Protein AF-A0A954S1H5-F1 (afdb_monomer_lite)

Secondary structure (DSSP, 8-state):
---------------------------PPPP---HHHHHHHHHH---HHHHHHHHHHHHHSHHHHHHHHHTTTT------GGG-SSPP-S---HHHHHHHHHHHHHH--SSHHHHTT-S--HHHHHHHHHTTTTS-HHHHHHHHHHHHHHHHHHHHHH-TT---HHHHHHHHHHHHHHHHHHHHTT--S------

Sequence (195 aa):
MYYLVLIVFSVLLAGCNEPDAASSPGALPAAPQDFAAAIETIATSTDTESVQVAARLLREGGLPALATLAAHLDDKRLPPTDCLTRAVDGTSDLGDHCFWLIQDMLESHQTLQESSFSGLSRDNTAEWLAQRKELRLVELQRDACRAAIETLERYIEAHPTFDGAREMTAFKQRLAALDASVQGEQEPGKENFRN

pLDDT: mean 80.77, std 20.2, range [32.91, 97.12]

Radius of gyration: 26.78 Å; chains: 1; bounding box: 59×89×72 Å

Structure (mmCIF, N/CA/C/O backbone):
data_AF-A0A954S1H5-F1
#
_entry.id   AF-A0A954S1H5-F1
#
loop_
_atom_site.group_PDB
_atom_site.id
_atom_site.type_symbol
_atom_site.label_atom_id
_atom_site.label_alt_id
_atom_site.label_comp_id
_atom_site.label_asym_id
_atom_site.label_entity_id
_atom_site.label_seq_id
_atom_site.pdbx_PDB_ins_code
_atom_site.Cartn_x
_atom_site.Cartn_y
_atom_site.Cartn_z
_atom_site.occupancy
_atom_site.B_iso_or_equiv
_atom_site.auth_seq_id
_atom_site.auth_comp_id
_atom_site.auth_asym_id
_atom_site.auth_atom_id
_atom_site.pdbx_PDB_model_num
ATOM 1 N N . MET A 1 1 ? -8.313 74.711 24.548 1.00 44.31 1 MET A N 1
ATOM 2 C CA . MET A 1 1 ? -8.183 74.724 26.020 1.00 44.31 1 MET A CA 1
ATOM 3 C C . MET A 1 1 ? -9.059 73.620 26.582 1.00 44.31 1 MET A C 1
ATOM 5 O O . MET A 1 1 ? -10.260 73.756 26.453 1.00 44.31 1 MET A O 1
ATOM 9 N N . TYR A 1 2 ? -8.469 72.548 27.116 1.00 39.09 2 TYR A N 1
ATOM 10 C CA . TYR A 1 2 ? -8.893 71.808 28.316 1.00 39.09 2 TYR A CA 1
ATOM 11 C C . TYR A 1 2 ? -7.724 70.890 28.713 1.00 39.09 2 TYR A C 1
ATOM 13 O O . TYR A 1 2 ? -7.127 70.231 27.866 1.00 39.09 2 TYR A O 1
ATOM 21 N N . TYR A 1 3 ? -7.350 70.971 29.988 1.00 42.97 3 TYR A N 1
ATOM 22 C CA . TYR A 1 3 ? -6.282 70.242 30.672 1.00 42.97 3 TYR A CA 1
ATOM 23 C C . TYR A 1 3 ? -6.687 68.786 30.953 1.00 42.97 3 TYR A C 1
ATOM 25 O O . TYR A 1 3 ? -7.849 68.552 31.272 1.00 42.97 3 TYR A O 1
ATOM 33 N N . LEU A 1 4 ? -5.728 67.852 30.981 1.00 42.19 4 LEU A N 1
ATOM 34 C CA . LEU A 1 4 ? -5.772 66.672 31.865 1.00 42.19 4 LEU A CA 1
ATOM 35 C C . L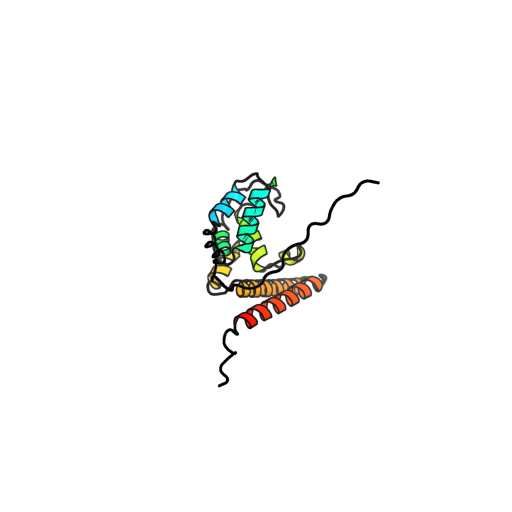EU A 1 4 ? -4.334 66.142 32.073 1.00 42.19 4 LEU A C 1
ATOM 37 O O . LEU A 1 4 ? -3.729 65.610 31.151 1.00 42.19 4 LEU A O 1
ATOM 41 N N . VAL A 1 5 ? -3.635 66.628 33.102 1.00 48.88 5 VAL A N 1
ATOM 42 C CA . VAL A 1 5 ? -3.361 65.957 34.396 1.00 48.88 5 VAL A CA 1
ATOM 43 C C . VAL A 1 5 ? -2.463 64.715 34.273 1.00 48.88 5 VAL A C 1
ATOM 45 O O . VAL A 1 5 ? -2.904 63.616 33.960 1.00 48.88 5 VAL A O 1
ATOM 48 N N . LEU A 1 6 ? -1.187 64.946 34.600 1.00 47.31 6 LEU A N 1
ATOM 49 C CA . LEU A 1 6 ? -0.189 63.978 35.057 1.00 47.31 6 LEU A CA 1
ATOM 50 C C . LEU A 1 6 ? -0.589 63.394 36.420 1.00 47.31 6 LEU A C 1
ATOM 52 O O . LEU A 1 6 ? -0.872 64.168 37.333 1.00 47.31 6 LEU A O 1
ATOM 56 N N . ILE A 1 7 ? -0.457 62.076 36.599 1.00 53.16 7 ILE A N 1
ATOM 57 C CA . ILE A 1 7 ? -0.072 61.490 37.892 1.00 53.16 7 ILE A CA 1
ATOM 58 C C . ILE A 1 7 ? 1.066 60.489 37.656 1.00 53.16 7 ILE A C 1
ATOM 60 O O . ILE A 1 7 ? 0.960 59.546 36.878 1.00 53.16 7 ILE A O 1
ATOM 64 N N . VAL A 1 8 ? 2.170 60.797 38.330 1.00 48.56 8 VAL A N 1
ATOM 65 C CA . VAL A 1 8 ? 3.426 60.057 38.509 1.00 48.56 8 VAL A CA 1
ATOM 66 C C . VAL A 1 8 ? 3.287 59.142 39.741 1.00 48.56 8 VAL A C 1
ATOM 68 O O . VAL A 1 8 ? 2.400 59.394 40.549 1.00 48.56 8 VAL A O 1
ATOM 71 N N . PHE A 1 9 ? 4.234 58.202 39.911 1.00 39.94 9 PHE A N 1
ATOM 72 C CA . PHE A 1 9 ? 4.549 57.325 41.069 1.00 39.94 9 PHE A CA 1
ATOM 73 C C . PHE A 1 9 ? 4.096 55.862 40.876 1.00 39.94 9 PHE A C 1
ATOM 75 O O . PHE A 1 9 ? 2.936 55.616 40.590 1.00 39.94 9 PHE A O 1
ATOM 82 N N . SER A 1 10 ? 4.929 54.819 40.982 1.00 43.03 10 SER A N 1
ATOM 83 C CA . SER A 1 10 ? 6.246 54.663 41.618 1.00 43.03 10 SER A CA 1
ATOM 84 C C . SER A 1 10 ? 7.020 53.498 40.994 1.00 43.03 10 SER A C 1
ATOM 86 O O . SER A 1 10 ? 6.456 52.437 40.744 1.00 43.03 10 SER A O 1
ATOM 88 N N . VAL A 1 11 ? 8.335 53.665 40.859 1.00 48.88 11 VAL A N 1
ATOM 89 C CA . VAL A 1 11 ? 9.306 52.563 40.857 1.00 48.88 11 VAL A CA 1
ATOM 90 C C . VAL A 1 11 ? 9.604 52.218 42.314 1.00 48.88 11 VAL A C 1
ATOM 92 O O . VAL A 1 11 ? 9.923 53.126 43.075 1.00 48.88 11 VAL A O 1
ATOM 95 N N . LEU A 1 12 ? 9.555 50.937 42.689 1.00 48.19 12 LEU A N 1
ATOM 96 C CA . LEU A 1 12 ? 10.384 50.371 43.757 1.00 48.19 12 LEU A CA 1
ATOM 97 C C . LEU A 1 12 ? 10.555 48.860 43.547 1.00 48.19 12 LEU A C 1
ATOM 99 O O . LEU A 1 12 ? 9.656 48.157 43.098 1.00 48.19 12 LEU A O 1
ATOM 103 N N . LEU A 1 13 ? 11.785 48.439 43.806 1.00 48.59 13 LEU A N 1
ATOM 104 C CA . LEU A 1 13 ? 12.447 47.206 43.411 1.00 48.59 13 LEU A CA 1
ATOM 105 C C . LEU A 1 13 ? 12.207 46.034 44.375 1.00 48.59 13 LEU A C 1
ATOM 107 O O . LEU A 1 13 ? 12.032 46.234 45.570 1.00 48.59 13 LEU A O 1
ATOM 111 N N . ALA A 1 14 ? 12.423 44.843 43.807 1.00 47.75 14 ALA A N 1
ATOM 112 C CA . ALA A 1 14 ? 13.043 43.653 44.396 1.00 47.75 14 ALA A CA 1
ATOM 113 C C . ALA A 1 14 ? 12.302 42.883 45.506 1.00 47.75 14 ALA A C 1
ATOM 115 O O . ALA A 1 14 ? 12.200 43.300 46.654 1.00 47.75 14 ALA A O 1
ATOM 116 N N . GLY A 1 15 ? 11.957 41.643 45.158 1.00 36.75 15 GLY A N 1
ATOM 117 C CA . GLY A 1 15 ? 11.711 40.547 46.085 1.00 36.75 15 GLY A CA 1
ATOM 118 C C . GLY A 1 15 ? 11.594 39.245 45.301 1.00 36.75 15 GLY A C 1
ATOM 119 O O . GLY A 1 15 ? 10.551 38.975 44.716 1.00 36.75 15 GLY A O 1
ATOM 120 N N . CYS A 1 16 ? 12.688 38.485 45.235 1.00 49.81 16 CYS A N 1
ATOM 121 C CA . CYS A 1 16 ? 12.731 37.139 44.677 1.00 49.81 16 CYS A CA 1
ATOM 122 C C . CYS A 1 16 ? 11.724 36.227 45.389 1.00 49.81 16 CYS A C 1
ATOM 124 O O . CYS A 1 16 ? 11.688 36.202 46.616 1.00 49.81 16 CYS A O 1
ATOM 126 N N . ASN A 1 17 ? 10.969 35.454 44.616 1.00 43.59 17 ASN A N 1
ATOM 127 C CA . ASN A 1 17 ? 10.622 34.075 44.943 1.00 43.59 17 ASN A CA 1
ATOM 128 C C . ASN A 1 17 ? 10.166 33.398 43.650 1.00 43.59 17 ASN A C 1
ATOM 130 O O . ASN A 1 17 ? 9.083 33.678 43.138 1.00 43.59 17 ASN A O 1
ATOM 134 N N . GLU A 1 18 ? 11.022 32.528 43.121 1.00 50.19 18 GLU A N 1
ATOM 135 C CA . GLU A 1 18 ? 10.584 31.420 42.279 1.00 50.19 18 GLU A CA 1
ATOM 136 C C . GLU A 1 18 ? 9.655 30.525 43.107 1.00 50.19 18 GLU A C 1
ATOM 138 O O . GLU A 1 18 ? 9.939 30.234 44.273 1.00 50.19 18 GLU A O 1
ATOM 143 N N . PRO A 1 19 ? 8.559 30.061 42.504 1.00 44.66 19 PRO A N 1
ATOM 144 C CA . PRO A 1 19 ? 8.151 28.694 42.733 1.00 44.66 19 PRO A CA 1
ATOM 145 C C . PRO A 1 19 ? 8.236 27.904 41.429 1.00 44.66 19 PRO A C 1
ATOM 147 O O . PRO A 1 19 ? 7.576 28.204 40.433 1.00 44.66 19 PRO A O 1
ATOM 150 N N . ASP A 1 20 ? 9.093 26.894 41.513 1.00 37.50 20 ASP A N 1
ATOM 151 C CA . ASP A 1 20 ? 9.149 25.662 40.743 1.00 37.50 20 ASP A CA 1
ATOM 152 C C . ASP A 1 20 ? 7.857 25.248 40.018 1.00 37.50 20 ASP A C 1
ATOM 154 O O . ASP A 1 20 ? 6.757 25.227 40.571 1.00 37.50 20 ASP A O 1
ATOM 158 N N . ALA A 1 21 ? 8.077 24.753 38.799 1.00 46.28 21 ALA A N 1
ATOM 159 C CA . ALA A 1 21 ? 7.429 23.561 38.263 1.00 46.28 21 ALA A CA 1
ATOM 160 C C . ALA A 1 21 ? 5.889 23.516 38.302 1.00 46.28 21 ALA A C 1
ATOM 162 O O . ALA A 1 21 ? 5.279 22.592 38.844 1.00 46.28 21 ALA A O 1
ATOM 163 N N . ALA A 1 22 ? 5.236 24.421 37.574 1.00 38.97 22 ALA A N 1
ATOM 164 C CA . ALA A 1 22 ? 3.913 24.124 37.032 1.00 38.97 22 ALA A CA 1
ATOM 165 C C . ALA A 1 22 ? 4.074 23.228 35.793 1.00 38.97 22 ALA A C 1
ATOM 167 O O . ALA A 1 22 ? 4.170 23.704 34.666 1.00 38.97 22 ALA A O 1
ATOM 168 N N . SER A 1 23 ? 4.192 21.925 36.058 1.00 39.53 23 SER A N 1
ATOM 169 C CA . SER A 1 23 ? 3.745 20.803 35.227 1.00 39.53 23 SER A CA 1
ATOM 170 C C . SER A 1 23 ? 3.402 21.170 33.778 1.00 39.53 23 SER A C 1
ATOM 172 O O . SER A 1 23 ? 2.320 21.692 33.503 1.00 39.53 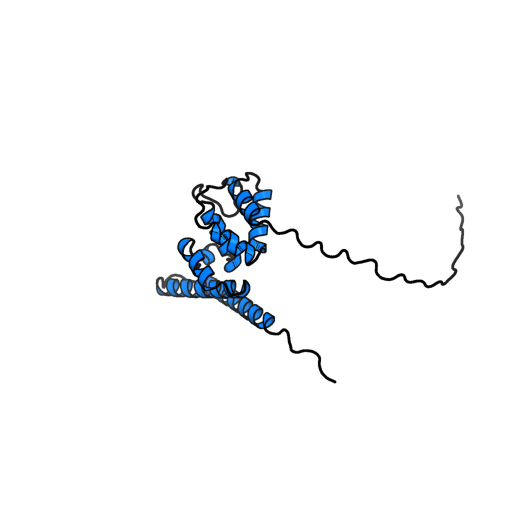23 SER A O 1
ATOM 174 N N . SER A 1 24 ? 4.279 20.807 32.834 1.00 35.28 24 SER A N 1
ATOM 175 C CA . SER A 1 24 ? 3.798 20.526 31.476 1.00 35.28 24 SER A CA 1
ATOM 176 C C . SER A 1 24 ? 2.601 19.585 31.613 1.00 35.28 24 SER A C 1
ATOM 178 O O . SER A 1 24 ? 2.713 18.617 32.374 1.00 35.28 24 SER A O 1
ATOM 180 N N . PRO A 1 25 ? 1.460 19.845 30.951 1.00 39.19 25 PRO A N 1
ATOM 181 C CA . PRO A 1 25 ? 0.400 18.861 30.906 1.00 39.19 25 PRO A CA 1
ATOM 182 C C . PRO A 1 25 ? 1.033 17.612 30.308 1.00 39.19 25 PRO A C 1
ATOM 184 O O . PRO A 1 25 ? 1.456 17.612 29.150 1.00 39.19 25 PRO A O 1
ATOM 187 N N . GLY A 1 26 ? 1.192 16.591 31.153 1.00 36.84 26 GLY A N 1
ATOM 188 C CA . GLY A 1 26 ? 1.592 15.273 30.714 1.00 36.84 26 GLY A CA 1
ATOM 189 C C . GLY A 1 26 ? 0.708 14.945 29.530 1.00 36.84 26 GLY A C 1
ATOM 190 O O . GLY A 1 26 ? -0.515 15.089 29.623 1.00 36.84 26 GLY A O 1
ATOM 191 N N . ALA A 1 27 ? 1.340 14.611 28.406 1.00 38.16 27 ALA A N 1
ATOM 192 C CA . ALA A 1 27 ? 0.640 14.045 27.277 1.00 38.16 27 ALA A CA 1
ATOM 193 C C . ALA A 1 27 ? -0.314 12.997 27.850 1.00 38.16 27 ALA A C 1
ATOM 195 O O . ALA A 1 27 ? 0.126 12.039 28.493 1.00 38.16 27 ALA A O 1
ATOM 196 N N . LEU A 1 28 ? -1.619 13.251 27.708 1.00 32.91 28 LEU A N 1
ATOM 197 C CA . LEU A 1 28 ? -2.624 12.234 27.962 1.00 32.91 28 LEU A CA 1
ATOM 198 C C . LEU A 1 28 ? -2.120 10.975 27.249 1.00 32.91 28 LEU A C 1
ATOM 200 O O . LEU A 1 28 ? -1.679 11.099 26.100 1.00 32.91 28 LEU A O 1
ATOM 204 N N . PRO A 1 29 ? -2.125 9.793 27.892 1.00 35.66 29 PRO A N 1
ATOM 205 C CA . PRO A 1 29 ? -1.903 8.570 27.140 1.00 35.66 29 PRO A CA 1
ATOM 206 C C . PRO A 1 29 ? -2.888 8.625 25.976 1.00 35.66 29 PRO A C 1
ATOM 208 O O . PRO A 1 29 ? -4.088 8.794 26.207 1.00 35.66 29 PRO A O 1
ATOM 211 N N . ALA A 1 30 ? -2.372 8.617 24.742 1.00 47.69 30 ALA A N 1
ATOM 212 C CA . ALA A 1 30 ? -3.217 8.585 23.560 1.00 47.69 30 ALA A CA 1
ATOM 213 C C . ALA A 1 30 ? -4.236 7.472 23.806 1.00 47.69 30 ALA A C 1
ATOM 215 O O . ALA A 1 30 ? -3.838 6.346 24.120 1.00 47.69 30 ALA A O 1
ATOM 216 N N . ALA A 1 31 ? -5.529 7.814 23.797 1.00 48.47 31 ALA A N 1
ATOM 217 C CA . ALA A 1 31 ? -6.573 6.817 23.978 1.00 48.47 31 ALA A CA 1
ATOM 218 C C . ALA A 1 31 ? -6.271 5.643 23.031 1.00 48.47 31 ALA A C 1
ATOM 220 O O . ALA A 1 31 ? -5.776 5.904 21.926 1.00 48.47 31 ALA A O 1
ATOM 221 N N . PRO A 1 32 ? -6.504 4.381 23.442 1.00 57.81 32 PRO A N 1
ATOM 222 C CA . PRO A 1 32 ? -6.291 3.242 22.560 1.00 57.81 32 PRO A CA 1
ATOM 223 C C . PRO A 1 32 ? -6.962 3.539 21.220 1.00 57.81 32 PRO A C 1
ATOM 225 O O . PRO A 1 32 ? -8.170 3.772 21.179 1.00 57.81 32 PRO A O 1
ATOM 228 N N . GLN A 1 33 ? -6.171 3.649 20.151 1.00 76.62 33 GLN A N 1
ATOM 229 C CA . GLN A 1 33 ? -6.718 3.930 18.831 1.00 76.62 33 GLN A CA 1
ATOM 230 C C . GLN A 1 33 ? -7.517 2.699 18.405 1.00 76.62 33 GLN A C 1
ATOM 232 O O . GLN A 1 33 ? -6.959 1.611 18.261 1.00 76.62 33 GLN A O 1
ATOM 237 N N . ASP A 1 34 ? -8.831 2.856 18.264 1.00 90.94 34 ASP A N 1
ATOM 238 C CA . ASP A 1 34 ? -9.722 1.762 17.890 1.00 90.94 34 ASP A CA 1
ATOM 239 C C . ASP A 1 34 ? -9.770 1.623 16.363 1.00 90.94 34 ASP A C 1
ATOM 241 O O . ASP A 1 34 ? -10.636 2.168 15.674 1.00 90.94 34 ASP A O 1
ATOM 245 N N . PHE A 1 35 ? -8.782 0.912 15.816 1.00 95.31 35 PHE A N 1
ATOM 246 C CA . PHE A 1 35 ? -8.702 0.643 14.379 1.00 95.31 35 PHE A CA 1
ATOM 247 C C . PHE A 1 35 ? -9.863 -0.223 13.877 1.00 95.31 35 PHE A C 1
ATOM 249 O O . PHE A 1 35 ? -10.261 -0.082 12.723 1.00 95.31 35 PHE A O 1
ATOM 256 N N . ALA A 1 36 ? -10.440 -1.078 14.727 1.00 94.12 36 ALA A N 1
ATOM 257 C CA . ALA A 1 36 ? -11.605 -1.873 14.355 1.00 94.12 36 ALA A CA 1
ATOM 258 C C . ALA A 1 36 ? -12.836 -0.970 14.179 1.00 94.12 36 ALA A C 1
ATOM 260 O O . ALA A 1 36 ? -13.524 -1.060 13.165 1.00 94.12 36 ALA A O 1
ATOM 261 N N . ALA A 1 37 ? -13.0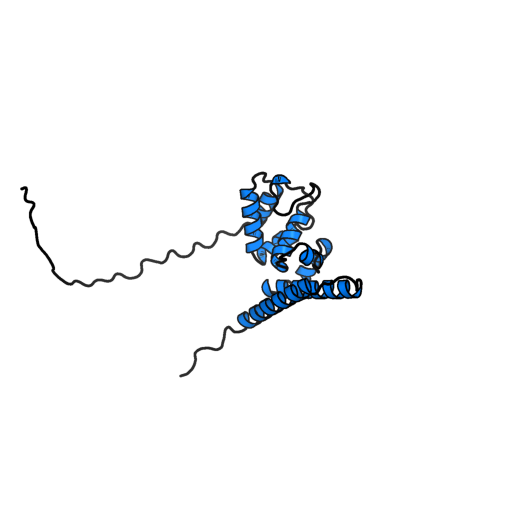57 -0.022 15.095 1.00 94.75 37 ALA A N 1
ATOM 262 C CA . ALA A 1 37 ? -14.105 0.987 14.942 1.00 94.75 37 ALA A CA 1
ATOM 263 C C . ALA A 1 37 ? -13.893 1.882 13.708 1.00 94.75 37 ALA A C 1
ATOM 265 O O . ALA A 1 37 ? -14.865 2.281 13.063 1.00 94.75 37 ALA A O 1
ATOM 266 N N . ALA A 1 38 ? -12.643 2.177 13.337 1.00 94.81 38 ALA A N 1
ATOM 267 C CA . ALA A 1 38 ? -12.347 2.903 12.102 1.00 94.81 38 ALA A CA 1
ATOM 268 C C . ALA A 1 38 ? -12.742 2.102 10.850 1.00 94.81 38 ALA A C 1
ATOM 270 O O . ALA A 1 38 ? -13.368 2.657 9.948 1.00 94.81 38 ALA A O 1
ATOM 271 N N . ILE A 1 39 ? -12.446 0.798 10.810 1.00 94.62 39 ILE A N 1
ATOM 272 C CA . ILE A 1 39 ? -12.890 -0.090 9.723 1.00 94.62 39 ILE A CA 1
ATOM 273 C C . ILE A 1 39 ? -14.422 -0.139 9.655 1.00 94.62 39 ILE A C 1
ATOM 275 O O . ILE A 1 39 ? -14.986 0.022 8.575 1.00 94.62 39 ILE A O 1
ATOM 279 N N . GLU A 1 40 ? -15.107 -0.262 10.793 1.00 95.06 40 GLU A N 1
ATOM 280 C CA . GLU A 1 40 ? -16.576 -0.233 10.834 1.00 95.06 40 GLU A CA 1
ATOM 281 C C . GLU A 1 40 ? -17.156 1.111 10.374 1.00 95.06 40 GLU A C 1
ATOM 283 O O . GLU A 1 40 ? -18.178 1.148 9.685 1.00 95.06 40 GLU A O 1
ATOM 288 N N . THR A 1 41 ? -16.486 2.221 10.694 1.00 94.12 41 THR A N 1
ATOM 289 C CA . THR A 1 41 ? -16.878 3.552 10.211 1.00 94.12 41 THR A CA 1
ATOM 290 C C . THR A 1 41 ? -16.794 3.619 8.690 1.00 94.12 41 THR A C 1
ATOM 292 O O . THR A 1 41 ? -17.739 4.079 8.057 1.00 94.12 41 THR A O 1
ATOM 295 N N . ILE A 1 42 ? -15.713 3.112 8.090 1.00 91.81 42 ILE A N 1
ATOM 296 C CA . ILE A 1 42 ? -15.585 3.024 6.627 1.00 91.81 42 ILE A CA 1
ATOM 297 C C . ILE A 1 42 ? -16.680 2.124 6.044 1.00 91.81 42 ILE A C 1
ATOM 299 O O . ILE A 1 42 ? -17.283 2.476 5.036 1.00 91.81 42 ILE A O 1
ATOM 303 N N . ALA A 1 43 ? -16.964 0.990 6.687 1.00 91.88 43 ALA A N 1
ATOM 304 C CA . ALA A 1 43 ? -17.929 0.007 6.207 1.00 91.88 43 ALA A CA 1
ATOM 305 C C . ALA A 1 43 ? -19.387 0.500 6.221 1.00 91.88 43 ALA A C 1
ATOM 307 O O . ALA A 1 43 ? -20.196 0.016 5.432 1.00 91.88 43 ALA A O 1
ATOM 308 N N . THR A 1 44 ? -19.744 1.414 7.131 1.00 92.25 44 THR A N 1
ATOM 309 C CA . THR A 1 44 ? -21.157 1.718 7.436 1.00 92.25 44 THR A CA 1
ATOM 310 C C . THR A 1 44 ? -21.538 3.192 7.359 1.00 92.25 44 THR A C 1
ATOM 312 O O . THR A 1 44 ? -22.719 3.496 7.179 1.00 92.25 44 THR A O 1
ATOM 315 N N . SER A 1 45 ? -20.586 4.116 7.498 1.00 90.56 45 SER A N 1
ATOM 316 C CA . SER A 1 45 ? -20.890 5.545 7.549 1.00 90.56 45 SER A CA 1
ATOM 317 C C . SER A 1 45 ? -21.183 6.115 6.164 1.00 90.56 45 SER A C 1
ATOM 319 O O . SER A 1 45 ? -20.452 5.884 5.205 1.00 90.56 45 SER A O 1
ATOM 321 N N . THR A 1 46 ? -22.230 6.934 6.083 1.00 90.00 46 THR A N 1
ATOM 322 C CA . THR A 1 46 ? -22.544 7.775 4.918 1.00 90.00 46 THR A CA 1
ATOM 323 C C . THR A 1 46 ? -22.053 9.215 5.092 1.00 90.00 46 THR A C 1
ATOM 325 O O . THR A 1 46 ? -22.403 10.081 4.295 1.00 90.00 46 THR A O 1
ATOM 328 N N . ASP A 1 47 ? -21.316 9.504 6.166 1.00 91.19 47 ASP A N 1
ATOM 329 C CA . ASP A 1 47 ? -20.693 10.804 6.392 1.00 91.19 47 ASP A CA 1
ATOM 330 C C . ASP A 1 47 ? -19.246 10.795 5.889 1.00 91.19 47 ASP A C 1
ATOM 332 O O . ASP A 1 47 ? -18.384 10.089 6.422 1.00 91.19 47 ASP A O 1
ATOM 336 N N . THR A 1 48 ? -18.981 11.607 4.865 1.00 90.06 48 THR A N 1
ATOM 337 C CA . THR A 1 48 ? -17.673 11.695 4.209 1.00 90.06 48 THR A CA 1
ATOM 338 C C . THR A 1 48 ? -16.570 12.124 5.173 1.00 90.06 48 THR A C 1
ATOM 340 O O . THR A 1 48 ? -15.461 11.598 5.090 1.00 90.06 48 THR A O 1
ATOM 343 N N . GLU A 1 49 ? -16.851 13.043 6.100 1.00 91.00 49 GLU A N 1
ATOM 344 C CA . GLU A 1 49 ? -15.848 13.511 7.061 1.00 91.00 49 GLU A CA 1
ATOM 345 C C . GLU A 1 49 ? -15.434 12.378 8.008 1.00 91.00 49 GLU A C 1
ATOM 347 O O . GLU A 1 49 ? -14.244 12.088 8.145 1.00 91.00 49 GLU A O 1
ATOM 352 N N . SER A 1 50 ? -16.405 11.657 8.573 1.00 91.56 50 SER A N 1
ATOM 353 C CA . SER A 1 50 ? -16.149 10.487 9.420 1.00 91.56 50 SER A CA 1
ATOM 354 C C . SER A 1 50 ? -15.336 9.405 8.701 1.00 91.56 50 SER A C 1
ATOM 356 O O . SER A 1 50 ? -14.384 8.869 9.273 1.00 91.56 50 SER A O 1
ATOM 358 N N . VAL A 1 51 ? -15.656 9.107 7.435 1.00 91.00 51 VAL A N 1
ATOM 359 C CA . VAL A 1 51 ? -14.903 8.127 6.630 1.00 91.00 51 VAL A CA 1
ATOM 360 C C . VAL A 1 51 ? -13.465 8.597 6.388 1.00 91.00 51 VAL A C 1
ATOM 362 O O . VAL A 1 51 ? -12.528 7.807 6.519 1.00 91.00 51 VAL A O 1
ATOM 365 N N . GLN A 1 52 ? -13.252 9.883 6.098 1.00 90.00 52 GLN A N 1
ATOM 366 C CA . GLN A 1 52 ? -11.909 10.443 5.916 1.00 90.00 52 GLN A CA 1
ATOM 367 C C . GLN A 1 52 ? -11.082 10.418 7.207 1.00 90.00 52 GLN A C 1
ATOM 369 O O . GLN A 1 52 ? -9.894 10.084 7.160 1.00 90.00 52 GLN A O 1
ATOM 374 N N . VAL A 1 53 ? -11.693 10.725 8.354 1.00 92.06 53 VAL A N 1
ATOM 375 C CA . VAL A 1 53 ? -11.044 10.643 9.672 1.00 92.06 53 VAL A CA 1
ATOM 376 C C . VAL A 1 53 ? -10.649 9.201 9.990 1.00 92.06 53 VAL A C 1
ATOM 378 O O . VAL A 1 53 ? -9.504 8.957 10.374 1.00 92.06 53 VAL A O 1
ATOM 381 N N . ALA A 1 54 ? -11.546 8.239 9.767 1.00 93.31 54 ALA A N 1
ATOM 382 C CA . ALA A 1 54 ? -11.267 6.820 9.964 1.00 93.31 54 ALA A CA 1
ATOM 383 C C . ALA A 1 54 ? -10.135 6.318 9.050 1.00 93.31 54 ALA A C 1
ATOM 385 O O . ALA A 1 54 ? -9.189 5.681 9.517 1.00 93.31 54 ALA A O 1
ATOM 386 N N . ALA A 1 55 ? -10.173 6.667 7.761 1.00 91.56 55 ALA A N 1
ATOM 387 C CA . ALA A 1 55 ? -9.122 6.315 6.809 1.00 91.56 55 ALA A CA 1
ATOM 388 C C . ALA A 1 55 ? -7.767 6.921 7.204 1.00 91.56 55 ALA A C 1
ATOM 390 O O . ALA A 1 55 ? -6.737 6.253 7.119 1.00 91.56 55 ALA A O 1
ATOM 391 N N . ARG A 1 56 ? -7.749 8.176 7.667 1.00 91.44 56 ARG A N 1
ATOM 392 C CA . ARG A 1 56 ? -6.531 8.829 8.156 1.00 91.44 56 ARG A CA 1
ATOM 393 C C . ARG A 1 56 ? -5.967 8.129 9.392 1.00 91.44 56 ARG A C 1
ATOM 395 O O . ARG A 1 56 ? -4.769 7.861 9.416 1.00 91.44 56 ARG A O 1
ATOM 402 N N . LEU A 1 57 ? -6.817 7.791 10.365 1.00 93.88 57 LEU A N 1
ATOM 403 C CA . LEU A 1 57 ? -6.411 7.051 11.563 1.00 93.88 57 LEU A CA 1
ATOM 404 C C . LEU A 1 57 ? -5.725 5.729 11.194 1.00 93.88 57 LEU A C 1
ATOM 406 O O . LEU A 1 57 ? -4.681 5.401 11.748 1.00 93.88 57 LEU A O 1
ATOM 410 N N . LEU A 1 58 ? -6.279 4.999 10.223 1.00 94.31 58 LEU A N 1
ATOM 411 C CA . LEU A 1 58 ? -5.704 3.742 9.746 1.00 94.31 58 LEU A CA 1
ATOM 412 C C . LEU A 1 58 ? -4.354 3.952 9.039 1.00 94.31 58 LEU A C 1
ATOM 414 O O . LEU A 1 58 ? -3.411 3.220 9.329 1.00 94.31 58 LEU A O 1
ATOM 418 N N . ARG A 1 59 ? -4.213 4.975 8.180 1.00 91.75 59 ARG A N 1
ATOM 419 C CA . ARG A 1 59 ? -2.932 5.275 7.503 1.00 91.75 59 ARG A CA 1
ATOM 420 C C . ARG A 1 59 ? -1.821 5.676 8.477 1.00 91.75 59 ARG A C 1
ATOM 422 O O . ARG A 1 59 ? -0.667 5.313 8.273 1.00 91.75 59 ARG A O 1
ATOM 429 N N . GLU A 1 60 ? -2.158 6.433 9.519 1.00 90.56 60 GLU A N 1
ATOM 430 C CA . GLU A 1 60 ? -1.194 6.951 10.502 1.00 90.56 60 GLU A CA 1
ATOM 431 C C . GLU A 1 60 ? -0.931 5.966 11.661 1.00 90.56 60 GLU A C 1
ATOM 433 O O . GLU A 1 60 ? 0.028 6.136 12.412 1.00 90.56 60 GLU A O 1
ATOM 438 N N . GLY A 1 61 ? -1.742 4.911 11.798 1.00 91.81 61 GLY A N 1
ATOM 439 C CA . GLY A 1 61 ? -1.722 3.988 12.938 1.00 91.81 61 GLY A CA 1
ATOM 440 C C . GLY A 1 61 ? -0.592 2.948 12.954 1.00 91.81 61 GLY A C 1
ATOM 441 O O . GLY A 1 61 ? -0.496 2.164 13.898 1.00 91.81 61 GLY A O 1
ATOM 442 N N . GLY A 1 62 ? 0.270 2.919 11.934 1.00 93.31 62 GLY A N 1
ATOM 443 C CA . GLY A 1 62 ? 1.470 2.077 11.884 1.00 93.31 62 GLY A CA 1
ATOM 444 C C . GLY A 1 62 ? 1.206 0.562 11.885 1.00 93.31 62 GLY A C 1
ATOM 445 O O . GLY A 1 62 ? 0.203 0.095 11.350 1.00 93.31 62 GLY A O 1
ATOM 446 N N . LEU A 1 63 ? 2.117 -0.231 12.469 1.00 94.25 63 LEU A N 1
ATOM 447 C CA . LEU A 1 63 ? 2.016 -1.704 12.475 1.00 94.25 63 LEU A CA 1
ATOM 448 C C . LEU A 1 63 ? 0.691 -2.245 13.064 1.00 94.25 63 LEU A C 1
ATOM 450 O O . LEU A 1 63 ? 0.136 -3.177 12.479 1.00 94.25 63 LEU A O 1
ATOM 454 N N . PRO A 1 64 ? 0.134 -1.691 14.162 1.00 93.94 64 PRO A N 1
ATOM 455 C CA . PRO A 1 64 ? -1.168 -2.127 14.675 1.00 93.94 64 PRO A CA 1
ATOM 456 C C . PRO A 1 64 ? -2.333 -1.922 13.693 1.00 93.94 64 PRO A C 1
ATOM 458 O O . PRO A 1 64 ? -3.166 -2.819 13.525 1.00 93.94 64 PRO A O 1
ATOM 461 N N . ALA A 1 65 ? -2.386 -0.773 13.010 1.00 95.25 65 ALA A N 1
ATOM 462 C CA . ALA A 1 65 ? -3.393 -0.527 11.980 1.00 95.25 65 ALA A CA 1
ATOM 463 C C . ALA A 1 65 ? -3.200 -1.464 10.783 1.00 95.25 65 ALA A C 1
ATOM 465 O O . ALA A 1 65 ? -4.168 -2.049 10.305 1.00 95.25 65 ALA A O 1
ATOM 466 N N . LEU A 1 66 ? -1.950 -1.689 10.366 1.00 95.25 66 LEU A N 1
ATOM 467 C CA . LEU A 1 66 ? -1.604 -2.609 9.283 1.00 95.25 66 LEU A CA 1
ATOM 468 C C . LEU A 1 66 ? -2.106 -4.036 9.559 1.00 95.25 66 LEU A C 1
ATOM 470 O O . LEU A 1 66 ? -2.720 -4.654 8.692 1.00 95.25 66 LEU A O 1
ATOM 474 N N . ALA A 1 67 ? -1.906 -4.539 10.781 1.00 94.19 67 ALA A N 1
ATOM 475 C CA . ALA A 1 67 ? -2.411 -5.847 11.196 1.00 94.19 67 ALA A CA 1
ATOM 476 C C . ALA A 1 67 ? -3.949 -5.906 11.191 1.00 94.19 67 ALA A C 1
ATOM 478 O O . ALA A 1 67 ? -4.534 -6.901 10.763 1.00 94.19 67 ALA A O 1
ATOM 479 N N . THR A 1 68 ? -4.603 -4.828 11.629 1.00 95.81 68 THR A N 1
ATOM 480 C CA . THR A 1 68 ? -6.071 -4.729 11.662 1.00 95.81 68 THR A CA 1
ATOM 481 C C . THR A 1 68 ? -6.663 -4.705 10.250 1.00 95.81 68 THR A C 1
ATOM 483 O O . THR A 1 68 ? -7.631 -5.414 9.979 1.00 95.81 68 THR A O 1
ATOM 486 N N . LEU A 1 69 ? -6.051 -3.956 9.328 1.00 96.50 69 LEU A N 1
ATOM 487 C CA . LEU A 1 69 ? -6.424 -3.924 7.911 1.00 96.50 69 LEU A CA 1
ATOM 488 C C . LEU A 1 69 ? -6.237 -5.295 7.249 1.00 96.50 69 LEU A C 1
ATOM 490 O O . LEU A 1 69 ? -7.126 -5.759 6.540 1.00 96.50 69 LEU A O 1
ATOM 494 N N . ALA A 1 70 ? -5.111 -5.967 7.515 1.00 96.31 70 ALA A N 1
ATOM 495 C CA . ALA A 1 70 ? -4.814 -7.282 6.950 1.00 96.31 70 ALA A CA 1
ATOM 496 C C . ALA A 1 70 ? -5.855 -8.342 7.352 1.00 96.31 70 ALA A C 1
ATOM 498 O O . ALA A 1 70 ? -6.210 -9.194 6.542 1.00 96.31 70 ALA A O 1
ATOM 499 N N . ALA A 1 71 ? -6.394 -8.257 8.573 1.00 95.88 71 ALA A N 1
ATOM 500 C CA . ALA A 1 71 ? -7.452 -9.149 9.049 1.00 95.88 71 ALA A CA 1
ATOM 501 C C . ALA A 1 71 ? -8.798 -8.973 8.315 1.00 95.88 71 ALA A C 1
ATOM 503 O O . ALA A 1 71 ? -9.646 -9.858 8.395 1.00 95.88 71 ALA A O 1
ATOM 504 N N . HIS A 1 72 ? -8.992 -7.859 7.600 1.00 96.44 72 HIS A N 1
ATOM 505 C CA . HIS A 1 72 ? -10.224 -7.535 6.874 1.00 96.44 72 HIS A CA 1
ATOM 506 C C . HIS A 1 72 ? -10.072 -7.629 5.349 1.00 96.44 72 HIS A C 1
ATOM 508 O O . HIS A 1 72 ? -10.982 -7.246 4.621 1.00 96.44 72 HIS A O 1
ATOM 514 N N . LEU A 1 73 ? -8.961 -8.177 4.838 1.00 96.44 73 LEU A N 1
ATOM 515 C CA . LEU A 1 73 ? -8.751 -8.340 3.393 1.00 96.44 73 LEU A CA 1
ATOM 516 C C . LEU A 1 73 ? -9.827 -9.200 2.719 1.00 96.44 73 LEU A C 1
ATOM 518 O O . LEU A 1 73 ? -10.113 -8.989 1.546 1.00 96.44 73 LEU A O 1
ATOM 522 N N . ASP A 1 74 ? -10.471 -10.117 3.438 1.00 96.25 74 ASP A N 1
ATOM 523 C CA . ASP A 1 74 ? -11.546 -10.963 2.903 1.00 96.25 74 ASP A CA 1
ATOM 524 C C . ASP A 1 74 ? -12.957 -10.395 3.129 1.00 96.25 74 ASP A C 1
ATOM 526 O O . ASP A 1 74 ? -13.945 -11.042 2.774 1.00 96.25 74 ASP A O 1
ATOM 530 N N . ASP A 1 75 ? -13.085 -9.191 3.695 1.00 94.69 75 ASP A N 1
ATOM 531 C CA . ASP A 1 75 ? -14.387 -8.596 3.991 1.00 94.69 75 ASP A CA 1
ATOM 532 C C . ASP A 1 75 ? -15.128 -8.199 2.702 1.00 94.69 75 ASP A C 1
ATOM 534 O O . ASP A 1 75 ? -14.652 -7.392 1.904 1.00 94.69 75 ASP A O 1
ATOM 538 N N . LYS A 1 76 ? -16.306 -8.799 2.495 1.00 94.00 76 LYS A N 1
ATOM 539 C CA . LYS A 1 76 ? -17.139 -8.639 1.291 1.00 94.00 76 LYS A CA 1
ATOM 540 C C . LYS A 1 76 ? -18.251 -7.601 1.435 1.00 94.00 76 LYS A C 1
ATOM 542 O O . LYS A 1 76 ? -19.090 -7.484 0.542 1.00 94.00 76 LYS A O 1
ATOM 547 N N . ARG A 1 77 ? -18.318 -6.875 2.555 1.00 92.06 77 ARG A N 1
ATOM 548 C CA . ARG A 1 77 ? -19.288 -5.784 2.723 1.00 92.06 77 ARG A CA 1
ATOM 549 C C . ARG A 1 77 ? -18.991 -4.683 1.710 1.00 92.06 77 ARG A C 1
ATOM 551 O O . ARG A 1 77 ? -17.835 -4.345 1.496 1.00 92.06 77 ARG A O 1
ATOM 558 N N . LEU A 1 78 ? -20.036 -4.122 1.107 1.00 89.62 78 LEU A N 1
ATOM 559 C CA . LEU A 1 78 ? -19.928 -2.988 0.190 1.00 89.62 78 LEU A CA 1
ATOM 560 C C . LEU A 1 78 ? -20.113 -1.694 0.991 1.00 89.62 78 LEU A C 1
ATOM 562 O O . LEU A 1 78 ? -21.223 -1.466 1.486 1.00 89.62 78 LEU A O 1
ATOM 566 N N . PRO A 1 79 ? -19.068 -0.867 1.161 1.00 85.69 79 PRO A N 1
ATOM 567 C CA . PRO A 1 79 ? -19.215 0.394 1.865 1.00 85.69 79 PRO A CA 1
ATOM 568 C C . PRO A 1 79 ? -20.004 1.415 1.025 1.00 85.69 79 PRO A C 1
ATOM 570 O O . PRO A 1 79 ? -20.055 1.306 -0.204 1.00 85.69 79 PRO A O 1
ATOM 573 N N . PRO A 1 80 ? -20.616 2.433 1.656 1.00 83.19 80 PRO A N 1
ATOM 574 C CA . PRO A 1 80 ? -21.304 3.502 0.937 1.00 83.19 80 PRO A CA 1
ATOM 575 C C . PRO A 1 80 ? -20.368 4.222 -0.049 1.00 83.19 80 PRO A C 1
ATOM 577 O O . PRO A 1 80 ? -19.353 4.800 0.339 1.00 83.19 80 PRO A O 1
ATOM 580 N N . THR A 1 81 ? -20.722 4.211 -1.335 1.00 72.88 81 THR A N 1
ATOM 581 C CA . THR A 1 81 ? -19.844 4.628 -2.445 1.00 72.88 81 THR A CA 1
ATOM 582 C C . THR A 1 81 ? -19.441 6.098 -2.414 1.00 72.88 81 THR A C 1
ATOM 584 O O . THR A 1 81 ? -18.342 6.451 -2.835 1.00 72.88 81 THR A O 1
ATOM 587 N N . ASP A 1 82 ? -20.313 6.959 -1.893 1.00 75.00 82 ASP A N 1
ATOM 588 C CA . ASP A 1 82 ? -20.192 8.414 -2.039 1.00 75.00 82 ASP A CA 1
ATOM 589 C C . ASP A 1 82 ? -19.133 9.028 -1.107 1.00 75.00 82 ASP A C 1
ATOM 591 O O . ASP A 1 82 ? -18.790 10.202 -1.233 1.00 75.00 82 ASP A O 1
ATOM 595 N N . CYS A 1 83 ? -18.609 8.241 -0.164 1.00 72.44 83 CYS A N 1
ATOM 596 C CA . CYS A 1 83 ? -17.737 8.722 0.910 1.00 72.44 83 CYS A CA 1
ATOM 597 C C . CYS A 1 83 ? -16.274 8.269 0.780 1.00 72.44 83 CYS A C 1
ATOM 599 O O . CYS A 1 83 ? -15.444 8.628 1.616 1.00 72.44 83 CYS A O 1
ATOM 601 N N . LEU A 1 84 ? -15.940 7.479 -0.243 1.00 71.50 84 LEU A N 1
ATOM 602 C CA . LEU A 1 84 ? -14.658 6.780 -0.345 1.00 71.50 84 LEU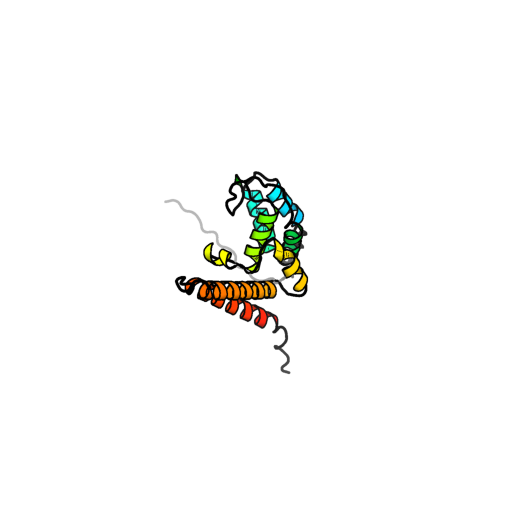 A CA 1
ATOM 603 C C . LEU A 1 84 ? -13.647 7.570 -1.187 1.00 71.50 84 LEU A C 1
ATOM 605 O O . LEU A 1 84 ? -13.963 8.118 -2.239 1.00 71.50 84 LEU A O 1
ATOM 609 N N . THR A 1 85 ? -12.398 7.636 -0.716 1.00 61.94 85 THR A N 1
ATOM 610 C CA . THR A 1 85 ? -11.367 8.530 -1.280 1.00 61.94 85 THR A CA 1
ATOM 611 C C . THR A 1 85 ? -10.737 8.027 -2.579 1.00 61.94 85 THR A C 1
ATOM 613 O O . THR A 1 85 ? -10.224 8.826 -3.360 1.00 61.94 85 THR A O 1
ATOM 616 N N . ARG A 1 86 ? -10.749 6.710 -2.815 1.00 69.06 86 ARG A N 1
ATOM 617 C CA . ARG A 1 86 ? -10.478 6.112 -4.129 1.00 69.06 86 ARG A CA 1
ATOM 618 C C . ARG A 1 86 ? -11.827 5.693 -4.694 1.00 69.06 86 ARG A C 1
ATOM 620 O O . ARG A 1 86 ? -12.532 4.919 -4.054 1.00 69.06 86 ARG A O 1
ATOM 627 N N . ALA A 1 87 ? -12.190 6.292 -5.827 1.00 52.50 87 ALA A N 1
ATOM 628 C CA . ALA A 1 87 ? -13.495 6.134 -6.450 1.00 52.50 87 ALA A CA 1
ATOM 629 C C . ALA A 1 87 ? -13.817 4.651 -6.660 1.00 52.50 87 ALA A C 1
ATOM 631 O O . ALA A 1 87 ? -13.061 3.937 -7.317 1.00 52.50 87 ALA A O 1
ATOM 632 N N . VAL A 1 88 ? -14.939 4.220 -6.093 1.00 55.59 88 VAL A N 1
ATOM 633 C CA . VAL A 1 88 ? -15.475 2.874 -6.258 1.00 55.59 88 VAL A CA 1
ATOM 634 C C . VAL A 1 88 ? -16.526 2.943 -7.344 1.00 55.59 88 VAL A C 1
ATOM 636 O O . VAL A 1 88 ? -17.474 3.717 -7.249 1.00 55.59 88 VAL A O 1
ATOM 639 N N . ASP A 1 89 ? -16.400 2.113 -8.364 1.00 61.84 89 ASP A N 1
ATOM 640 C CA . ASP A 1 89 ? -17.415 1.885 -9.399 1.00 61.84 89 ASP A CA 1
ATOM 641 C C . ASP A 1 89 ? -18.671 1.152 -8.867 1.00 61.84 89 ASP A C 1
ATOM 643 O O . ASP A 1 89 ? -19.396 0.495 -9.609 1.00 61.84 89 ASP A O 1
ATOM 647 N N . GLY A 1 90 ? -18.937 1.255 -7.563 1.00 62.84 90 GLY A N 1
ATOM 648 C CA . GLY A 1 90 ? -19.941 0.490 -6.832 1.00 62.84 90 GLY A CA 1
ATOM 649 C C . GLY A 1 90 ? -19.613 -0.992 -6.637 1.00 62.84 90 GLY A C 1
ATOM 650 O O . GLY A 1 90 ? -20.446 -1.693 -6.066 1.00 62.84 90 GLY A O 1
ATOM 651 N N . THR A 1 91 ? -18.451 -1.483 -7.093 1.00 75.25 91 THR A N 1
ATOM 652 C CA . THR A 1 91 ? -18.128 -2.923 -7.064 1.00 75.25 91 THR A CA 1
ATOM 653 C C . THR A 1 91 ? -17.040 -3.324 -6.073 1.00 75.25 91 THR A C 1
ATOM 655 O O . THR A 1 91 ? -16.943 -4.508 -5.754 1.00 75.25 91 THR A O 1
ATOM 658 N N . SER A 1 92 ? -16.252 -2.375 -5.561 1.00 85.81 92 SER A N 1
ATOM 659 C CA . SER A 1 92 ? -15.193 -2.669 -4.589 1.00 85.81 92 SER A CA 1
ATOM 660 C C . SER A 1 92 ? -15.767 -2.960 -3.205 1.00 85.81 92 SER A C 1
ATOM 662 O O . SER A 1 92 ? -16.622 -2.228 -2.699 1.00 85.81 92 SER A O 1
ATOM 664 N N . ASP A 1 93 ? -15.284 -4.038 -2.597 1.00 91.00 93 ASP A N 1
ATOM 665 C CA . ASP A 1 93 ? -15.663 -4.436 -1.246 1.00 91.00 93 ASP A CA 1
ATOM 666 C C . ASP A 1 93 ? -14.733 -3.827 -0.185 1.00 91.00 93 ASP A C 1
ATOM 668 O O . ASP A 1 93 ? -13.714 -3.203 -0.488 1.00 91.00 93 ASP A O 1
ATOM 672 N N . LEU A 1 94 ? -15.091 -3.970 1.092 1.00 91.69 94 LEU A N 1
ATOM 673 C CA . LEU A 1 94 ? -14.296 -3.447 2.202 1.00 91.69 94 LEU A CA 1
ATOM 674 C C . LEU A 1 94 ? -12.868 -4.010 2.203 1.00 91.69 94 LEU A C 1
ATOM 676 O O . LEU A 1 94 ? -11.933 -3.288 2.542 1.00 91.69 94 LEU A O 1
ATOM 680 N N . GLY A 1 95 ? -12.677 -5.258 1.777 1.00 93.75 95 GLY A N 1
ATOM 681 C CA . GLY A 1 95 ? -11.355 -5.848 1.613 1.00 93.75 95 GLY A CA 1
ATOM 682 C C . GLY A 1 95 ? -10.494 -5.121 0.580 1.00 93.75 95 GLY A C 1
ATOM 683 O O . GLY A 1 95 ? -9.304 -4.915 0.827 1.00 93.75 95 GLY A O 1
ATOM 684 N N . ASP A 1 96 ? -11.076 -4.653 -0.527 1.00 91.00 96 ASP A N 1
ATOM 685 C CA . ASP A 1 96 ? -10.373 -3.808 -1.503 1.00 91.00 96 ASP A CA 1
ATOM 686 C C . ASP A 1 96 ? -9.951 -2.469 -0.879 1.00 91.00 96 ASP A C 1
ATOM 688 O O . ASP A 1 96 ? -8.817 -2.018 -1.063 1.00 91.00 96 ASP A O 1
ATOM 692 N N . HIS A 1 97 ? -10.813 -1.864 -0.057 1.00 90.19 97 HIS A N 1
ATOM 693 C CA . HIS A 1 97 ? -10.472 -0.646 0.684 1.00 90.19 97 HIS A CA 1
ATOM 694 C C . HIS A 1 97 ? -9.355 -0.857 1.696 1.00 90.19 97 HIS A C 1
ATOM 696 O O . HIS A 1 97 ? -8.430 -0.043 1.775 1.00 90.19 97 HIS A O 1
ATOM 702 N N . CYS A 1 98 ? -9.421 -1.946 2.461 1.00 93.81 98 CYS A N 1
ATOM 703 C CA . CYS A 1 98 ? -8.371 -2.311 3.399 1.00 93.81 98 CYS A CA 1
ATOM 704 C C . CYS A 1 98 ? -7.044 -2.530 2.669 1.00 93.81 98 CYS A C 1
ATOM 706 O O . CYS A 1 98 ? -6.011 -2.037 3.121 1.00 93.81 98 CYS A O 1
ATOM 708 N N . PHE A 1 99 ? -7.073 -3.187 1.507 1.00 93.62 99 PHE A N 1
ATOM 709 C CA . PHE A 1 99 ? -5.893 -3.366 0.671 1.00 93.62 99 PHE A CA 1
ATOM 710 C C . PHE A 1 99 ? -5.317 -2.033 0.176 1.00 93.62 99 PHE A C 1
ATOM 712 O O . PHE A 1 99 ? -4.111 -1.816 0.278 1.00 93.62 99 PHE A O 1
ATOM 719 N N . TRP A 1 100 ? -6.144 -1.096 -0.291 1.00 90.25 100 TRP A N 1
ATOM 720 C CA . TRP A 1 100 ? -5.647 0.217 -0.720 1.00 90.25 100 TRP A CA 1
ATOM 721 C C . TRP A 1 100 ? -5.009 1.008 0.417 1.00 90.25 100 TRP A C 1
ATOM 723 O O . TRP A 1 100 ? -3.984 1.648 0.201 1.00 90.25 100 TRP A O 1
ATOM 733 N N . LEU A 1 101 ? -5.565 0.940 1.629 1.00 92.06 101 LEU A N 1
ATOM 734 C CA . LEU A 1 101 ? -4.950 1.565 2.801 1.00 92.06 101 LEU A CA 1
ATOM 735 C C . LEU A 1 101 ? -3.600 0.920 3.136 1.00 92.06 101 LEU A C 1
ATOM 737 O O . LEU A 1 101 ? -2.650 1.635 3.443 1.00 92.06 101 LEU A O 1
ATOM 741 N N . ILE A 1 102 ? -3.480 -0.405 3.008 1.00 94.69 102 ILE A N 1
ATOM 742 C CA . ILE A 1 102 ? -2.194 -1.101 3.151 1.00 94.69 102 ILE A CA 1
ATOM 743 C C . ILE A 1 102 ? -1.188 -0.608 2.100 1.00 94.69 102 ILE A C 1
ATOM 745 O O . ILE A 1 102 ? -0.050 -0.297 2.450 1.00 94.69 102 ILE A O 1
ATOM 749 N N . GLN A 1 103 ? -1.595 -0.475 0.835 1.00 91.75 103 GLN A N 1
ATOM 750 C CA . GLN A 1 103 ? -0.729 0.069 -0.217 1.00 91.75 103 GLN A CA 1
ATOM 751 C C . GLN A 1 103 ? -0.318 1.520 0.065 1.00 91.75 103 GLN A C 1
ATOM 753 O O . GLN A 1 103 ? 0.848 1.868 -0.115 1.00 91.75 103 GLN A O 1
ATOM 758 N N . ASP A 1 104 ? -1.239 2.366 0.535 1.00 89.81 104 ASP A N 1
ATOM 759 C CA . ASP A 1 104 ? -0.931 3.746 0.924 1.00 89.81 104 ASP A CA 1
ATOM 760 C C . ASP A 1 104 ? 0.140 3.768 2.033 1.00 89.81 104 ASP A C 1
ATOM 762 O O . ASP A 1 104 ? 1.094 4.546 1.960 1.00 89.81 104 ASP A O 1
ATOM 766 N N . MET A 1 105 ? 0.022 2.878 3.025 1.00 93.19 105 MET A N 1
ATOM 767 C CA . MET A 1 105 ? 0.961 2.771 4.148 1.00 93.19 105 MET A CA 1
ATOM 768 C C . MET A 1 105 ? 2.333 2.226 3.744 1.00 93.19 105 MET A C 1
ATOM 770 O O . MET A 1 105 ? 3.353 2.696 4.253 1.00 93.19 105 MET A O 1
ATOM 774 N N . LEU A 1 106 ? 2.375 1.214 2.875 1.00 94.81 106 LEU A N 1
ATOM 775 C CA . LEU A 1 106 ? 3.608 0.499 2.539 1.00 94.81 106 LEU A CA 1
ATOM 776 C C . LEU A 1 106 ? 4.341 1.092 1.339 1.00 94.81 106 LEU A C 1
ATOM 778 O O . LEU A 1 106 ? 5.568 1.106 1.313 1.00 94.81 106 LEU A O 1
ATOM 782 N N . GLU A 1 107 ? 3.613 1.580 0.343 1.00 90.12 107 GLU A N 1
ATOM 783 C CA . GLU A 1 107 ? 4.197 1.878 -0.962 1.00 90.12 107 GLU A CA 1
ATOM 784 C C . GLU A 1 107 ? 4.215 3.374 -1.281 1.00 90.12 107 GLU A C 1
ATOM 786 O O . GLU A 1 107 ? 5.051 3.795 -2.079 1.00 90.12 107 GLU A O 1
ATOM 791 N N . SER A 1 108 ? 3.385 4.198 -0.621 1.00 81.31 108 SER A N 1
ATOM 792 C CA . SER A 1 108 ? 3.370 5.669 -0.774 1.00 81.31 108 SER A CA 1
ATOM 793 C C . SER A 1 108 ? 3.354 6.139 -2.239 1.00 81.31 108 SER A C 1
ATOM 795 O O . SER A 1 108 ? 4.087 7.058 -2.619 1.00 81.31 108 SER A O 1
ATOM 797 N N . HIS A 1 109 ? 2.563 5.474 -3.085 1.00 78.50 109 HIS A N 1
ATOM 798 C CA . HIS A 1 109 ? 2.477 5.783 -4.515 1.00 78.50 109 HIS A CA 1
ATOM 799 C C . HIS A 1 109 ? 2.026 7.219 -4.754 1.00 78.50 109 HIS A C 1
ATOM 801 O O . HIS A 1 109 ? 1.016 7.655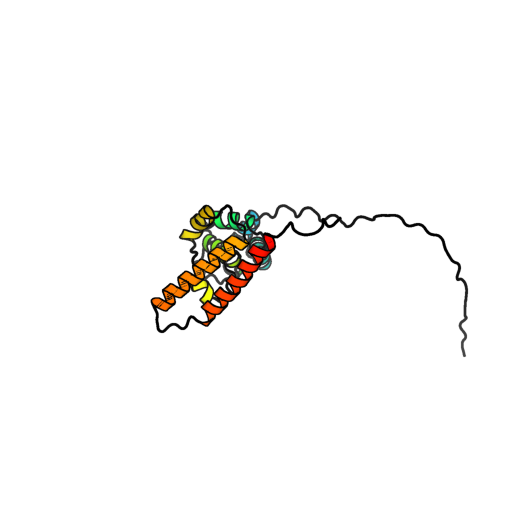 -4.204 1.00 78.50 109 HIS A O 1
ATOM 807 N N . GLN A 1 110 ? 2.739 7.942 -5.619 1.00 72.31 110 GLN A N 1
ATOM 808 C CA . GLN A 1 110 ? 2.361 9.313 -5.982 1.00 72.31 110 GLN A CA 1
ATOM 809 C C . GLN A 1 110 ? 1.419 9.354 -7.189 1.00 72.31 110 GLN A C 1
ATOM 811 O O . GLN A 1 110 ? 0.747 10.358 -7.424 1.00 72.31 110 GLN A O 1
ATOM 816 N N . THR A 1 111 ? 1.361 8.269 -7.967 1.00 78.19 111 THR A N 1
ATOM 817 C CA . THR A 1 111 ? 0.577 8.186 -9.201 1.00 78.19 111 THR A CA 1
ATOM 818 C C . THR A 1 111 ? -0.114 6.829 -9.349 1.00 78.19 111 THR A C 1
ATOM 820 O O . THR A 1 111 ? 0.349 5.817 -8.824 1.00 78.19 111 THR A O 1
ATOM 823 N N . LEU A 1 112 ? -1.207 6.788 -10.122 1.00 77.81 112 LEU A N 1
ATOM 824 C CA . LEU A 1 112 ? -1.885 5.530 -10.479 1.00 77.81 112 LEU A CA 1
ATOM 825 C C . LEU A 1 112 ? -0.964 4.578 -11.267 1.00 77.81 112 LEU A C 1
ATOM 827 O O . LEU A 1 112 ? -1.049 3.356 -11.130 1.00 77.81 112 LEU A O 1
ATOM 831 N N . GLN A 1 113 ? -0.050 5.141 -12.063 1.00 83.00 113 GLN A N 1
ATOM 832 C CA . GLN A 1 113 ? 0.941 4.367 -12.807 1.00 83.00 113 GLN A CA 1
ATOM 833 C C . GLN A 1 113 ? 1.892 3.630 -11.854 1.00 83.00 113 GLN A C 1
ATOM 835 O O . GLN A 1 113 ? 2.107 2.438 -12.034 1.00 83.00 113 GLN A O 1
ATOM 840 N N . GLU A 1 114 ? 2.404 4.296 -10.811 1.00 83.75 114 GLU A N 1
ATOM 841 C CA . GLU A 1 114 ? 3.235 3.645 -9.785 1.00 83.75 114 GLU A CA 1
ATOM 842 C C . GLU A 1 114 ? 2.488 2.498 -9.094 1.00 83.75 114 GLU A C 1
ATOM 844 O O . GLU A 1 114 ? 3.035 1.403 -8.975 1.00 83.75 114 GLU A O 1
ATOM 849 N N . SER A 1 115 ? 1.215 2.704 -8.727 1.00 83.44 115 SER A N 1
ATOM 850 C CA . SER A 1 115 ? 0.421 1.652 -8.075 1.00 83.44 115 SER A CA 1
ATOM 851 C C . SER A 1 115 ? 0.195 0.411 -8.937 1.00 83.44 115 SER A C 1
ATOM 853 O O . SER A 1 115 ? -0.028 -0.671 -8.400 1.00 83.44 115 SER A O 1
ATOM 855 N N . SER A 1 116 ? 0.308 0.540 -10.263 1.00 86.94 116 SER A N 1
ATOM 856 C CA . SER A 1 116 ? 0.185 -0.589 -11.194 1.00 86.94 116 SER A CA 1
ATOM 857 C C . SER A 1 116 ? 1.385 -1.542 -11.138 1.00 86.94 116 SER A C 1
ATOM 859 O O . SER A 1 116 ? 1.298 -2.662 -11.633 1.00 86.94 116 SER A O 1
ATOM 861 N N . PHE A 1 117 ? 2.497 -1.113 -10.533 1.00 91.44 117 PHE A N 1
ATOM 862 C CA . PHE A 1 117 ? 3.701 -1.922 -10.341 1.00 91.44 117 PHE A CA 1
ATOM 863 C C . PHE A 1 117 ? 3.851 -2.428 -8.905 1.00 91.44 117 PHE A C 1
ATOM 865 O O . PHE A 1 117 ? 4.924 -2.903 -8.548 1.00 91.44 117 PHE A O 1
ATOM 872 N N . SER A 1 118 ? 2.805 -2.334 -8.079 1.00 91.38 118 SER A N 1
ATOM 873 C CA . SER A 1 118 ? 2.812 -2.909 -6.734 1.00 91.38 118 SER A CA 1
ATOM 874 C C . SER A 1 118 ? 3.180 -4.396 -6.791 1.00 91.38 118 SER A C 1
ATOM 876 O O . SER A 1 118 ? 2.627 -5.164 -7.579 1.00 91.38 118 SER A O 1
ATOM 878 N N . GLY A 1 119 ? 4.132 -4.806 -5.948 1.00 91.06 119 GLY A N 1
ATOM 879 C CA . GLY A 1 119 ? 4.432 -6.224 -5.734 1.00 91.06 119 GLY A CA 1
ATOM 880 C C . GLY A 1 119 ? 3.392 -6.922 -4.849 1.00 91.06 119 GLY A C 1
ATOM 881 O O . GLY A 1 119 ? 3.406 -8.150 -4.723 1.00 91.06 119 GLY A O 1
ATOM 882 N N . LEU A 1 120 ? 2.499 -6.146 -4.232 1.00 93.38 120 LEU A N 1
ATOM 883 C CA . LEU A 1 120 ? 1.423 -6.632 -3.389 1.00 93.38 120 LEU A CA 1
ATOM 884 C C . LEU A 1 120 ? 0.128 -6.727 -4.191 1.00 93.38 120 LEU A C 1
ATOM 886 O O . LEU A 1 120 ? -0.198 -5.895 -5.034 1.00 93.38 120 LEU A O 1
ATOM 890 N N . SER A 1 121 ? -0.644 -7.752 -3.879 1.00 93.44 121 SER A N 1
ATOM 891 C CA . SER A 1 121 ? -2.032 -7.897 -4.278 1.00 93.44 121 SER A CA 1
ATOM 892 C C . SER A 1 121 ? -2.854 -8.215 -3.040 1.00 93.44 121 SER A C 1
ATOM 894 O O . SER A 1 121 ? -2.322 -8.696 -2.035 1.00 93.44 121 SER A O 1
ATOM 896 N N . ARG A 1 122 ? -4.166 -7.996 -3.110 1.00 92.88 122 ARG A N 1
ATOM 897 C CA . ARG A 1 122 ? -5.087 -8.412 -2.049 1.00 92.88 122 ARG A CA 1
ATOM 898 C C . ARG A 1 122 ? -4.849 -9.872 -1.634 1.00 92.88 122 ARG A C 1
ATOM 900 O O . ARG A 1 122 ? -4.722 -10.152 -0.447 1.00 92.88 122 ARG A O 1
ATOM 907 N N . ASP A 1 123 ? -4.676 -10.755 -2.617 1.00 94.44 123 ASP A N 1
ATOM 908 C CA . ASP A 1 123 ? -4.521 -12.198 -2.409 1.00 94.44 123 ASP A CA 1
ATOM 909 C C . ASP A 1 123 ? -3.201 -12.592 -1.727 1.00 94.44 123 ASP A C 1
ATOM 911 O O . ASP A 1 123 ? -3.161 -13.581 -0.999 1.00 94.44 123 ASP A O 1
ATOM 915 N N . ASN A 1 124 ? -2.108 -11.851 -1.953 1.00 95.25 124 ASN A N 1
ATOM 916 C CA . ASN A 1 124 ? -0.788 -12.209 -1.417 1.00 95.25 124 ASN A CA 1
ATOM 917 C C . ASN A 1 124 ? -0.398 -11.420 -0.154 1.00 95.25 124 ASN A C 1
ATOM 919 O O . ASN A 1 124 ? 0.535 -11.811 0.549 1.00 95.25 124 ASN A O 1
ATOM 923 N N . THR A 1 125 ? -1.101 -10.324 0.152 1.00 95.69 125 THR A N 1
ATOM 924 C CA . THR A 1 125 ? -0.682 -9.361 1.183 1.00 95.69 125 THR A CA 1
ATOM 925 C C . THR A 1 125 ? -0.625 -9.991 2.572 1.00 95.69 125 THR A C 1
ATOM 927 O O . THR A 1 125 ? 0.343 -9.776 3.303 1.00 95.69 125 THR A O 1
ATOM 930 N N . ALA A 1 126 ? -1.622 -10.801 2.942 1.00 93.50 126 ALA A N 1
ATOM 931 C CA . ALA A 1 126 ? -1.655 -11.452 4.252 1.00 93.50 126 ALA A CA 1
ATOM 932 C C . ALA A 1 126 ? -0.454 -12.392 4.459 1.00 93.50 126 ALA A C 1
ATOM 934 O O . ALA A 1 126 ? 0.207 -12.343 5.499 1.00 93.50 126 ALA A O 1
ATOM 935 N N . GLU A 1 127 ? -0.132 -13.210 3.452 1.00 95.06 127 GLU A N 1
ATOM 936 C CA . GLU A 1 127 ? 1.034 -14.095 3.489 1.00 95.06 127 GLU A CA 1
ATOM 937 C C . GLU A 1 127 ? 2.341 -13.291 3.524 1.00 95.06 127 GLU A C 1
ATOM 939 O O . GLU A 1 127 ? 3.226 -13.565 4.340 1.00 95.06 127 GLU A O 1
ATOM 944 N N . TRP A 1 128 ? 2.449 -12.257 2.685 1.00 96.00 128 TRP A N 1
ATOM 945 C CA . TRP A 1 128 ? 3.630 -11.401 2.606 1.00 96.00 128 TRP A CA 1
ATOM 946 C C . TRP A 1 128 ? 3.945 -10.717 3.945 1.00 96.00 128 TRP A C 1
ATOM 948 O O . TRP A 1 128 ? 5.113 -10.681 4.352 1.00 96.00 128 TRP A O 1
ATOM 958 N N . LEU A 1 129 ? 2.915 -10.232 4.652 1.00 95.50 129 LEU A N 1
ATOM 959 C CA . LEU A 1 129 ? 3.029 -9.642 5.989 1.00 95.50 129 LEU A CA 1
ATOM 960 C C . LEU A 1 129 ? 3.407 -10.686 7.043 1.00 95.50 129 LEU A C 1
ATOM 962 O O . LEU A 1 129 ? 4.280 -10.433 7.873 1.00 95.50 129 LEU A O 1
ATOM 966 N N . ALA A 1 130 ? 2.807 -11.879 6.997 1.00 93.75 130 ALA A N 1
ATOM 967 C CA . ALA A 1 130 ? 3.102 -12.952 7.947 1.00 93.75 130 ALA A CA 1
ATOM 968 C C . ALA A 1 130 ? 4.577 -13.391 7.897 1.00 93.75 130 ALA A C 1
ATOM 970 O O . ALA A 1 130 ? 5.193 -13.625 8.940 1.00 93.75 130 ALA A O 1
ATOM 971 N N . GLN A 1 131 ? 5.170 -13.433 6.700 1.00 96.12 131 GLN A N 1
ATOM 972 C CA . GLN A 1 131 ? 6.593 -13.734 6.493 1.00 96.12 131 GLN A CA 1
ATOM 973 C C . GLN A 1 131 ? 7.534 -12.647 7.049 1.00 96.12 131 GLN A C 1
ATOM 975 O O . GLN A 1 131 ? 8.723 -12.904 7.236 1.00 96.12 131 GLN A O 1
ATOM 980 N N . ARG A 1 132 ? 7.019 -11.441 7.317 1.00 95.06 132 ARG A N 1
ATOM 981 C CA . ARG A 1 132 ? 7.783 -10.241 7.698 1.00 95.06 132 ARG A CA 1
ATOM 982 C C . ARG A 1 132 ? 7.357 -9.652 9.042 1.00 95.06 132 ARG A C 1
ATOM 984 O O . ARG A 1 132 ? 7.670 -8.504 9.334 1.00 95.06 132 ARG A O 1
ATOM 991 N N . LYS A 1 133 ? 6.678 -10.433 9.885 1.00 91.69 133 LYS A N 1
ATOM 992 C CA . LYS A 1 133 ? 6.098 -9.971 11.160 1.00 91.69 133 LYS A CA 1
ATOM 993 C C . LYS A 1 133 ? 7.089 -9.328 12.146 1.00 91.69 133 LYS A C 1
ATOM 995 O O . LYS A 1 133 ? 6.664 -8.593 13.026 1.00 91.69 133 LYS A O 1
ATOM 1000 N N . GLU A 1 134 ? 8.384 -9.621 12.010 1.00 92.81 134 GLU A N 1
ATOM 1001 C CA . GLU A 1 134 ? 9.451 -9.079 12.866 1.00 92.81 134 GLU A CA 1
ATOM 1002 C C . GLU A 1 134 ? 10.050 -7.767 12.321 1.00 92.81 134 GLU A C 1
ATOM 1004 O O . GLU A 1 134 ? 10.886 -7.154 12.980 1.00 92.81 134 GLU A O 1
ATOM 1009 N N . LEU A 1 135 ? 9.666 -7.343 11.110 1.00 94.06 135 LEU A N 1
ATOM 1010 C CA . LEU A 1 135 ? 10.166 -6.116 10.495 1.00 94.06 135 LEU A CA 1
ATOM 1011 C C . LEU A 1 135 ? 9.431 -4.888 11.035 1.00 94.06 135 LEU A C 1
ATOM 1013 O O . LEU A 1 135 ? 8.219 -4.898 11.262 1.00 94.06 135 LEU A O 1
ATOM 1017 N N . ARG A 1 136 ? 10.164 -3.782 11.175 1.00 95.12 136 ARG A N 1
ATOM 1018 C CA . ARG A 1 136 ? 9.567 -2.470 11.443 1.00 95.12 136 ARG A CA 1
ATOM 1019 C C . ARG A 1 136 ? 8.821 -1.970 10.211 1.00 95.12 136 ARG A C 1
ATOM 1021 O O . ARG A 1 136 ? 9.111 -2.370 9.086 1.00 95.12 136 ARG A O 1
ATOM 1028 N N . LEU A 1 137 ? 7.923 -1.003 10.403 1.00 94.75 137 LEU A N 1
ATOM 1029 C CA . LEU A 1 137 ? 7.156 -0.417 9.300 1.00 94.75 137 LEU A CA 1
ATOM 1030 C C . LEU A 1 137 ? 8.053 0.125 8.175 1.00 94.75 137 LEU A C 1
ATOM 1032 O O . LEU A 1 137 ? 7.788 -0.146 7.011 1.00 94.75 137 LEU A O 1
ATOM 1036 N N . VAL A 1 138 ? 9.140 0.822 8.515 1.00 95.31 138 VAL A N 1
ATOM 1037 C CA . VAL A 1 138 ? 10.092 1.355 7.524 1.00 95.31 138 VAL A CA 1
ATOM 1038 C C . VAL A 1 138 ? 10.793 0.248 6.722 1.00 95.31 138 VAL A C 1
ATOM 1040 O O . VAL A 1 138 ? 11.075 0.406 5.537 1.00 95.31 138 VAL A O 1
ATOM 1043 N N . GLU A 1 139 ? 11.029 -0.912 7.337 1.00 96.50 139 GLU A N 1
ATOM 1044 C CA . GLU A 1 139 ? 11.623 -2.076 6.673 1.00 96.50 139 GLU A CA 1
ATOM 1045 C C . GLU A 1 139 ? 10.607 -2.769 5.760 1.00 96.50 139 GLU A C 1
ATOM 1047 O O . GLU A 1 139 ? 10.969 -3.165 4.654 1.00 96.50 139 GLU A O 1
ATOM 1052 N N . LEU A 1 140 ? 9.333 -2.832 6.166 1.00 96.88 140 LEU A N 1
ATOM 1053 C CA . LEU A 1 140 ? 8.238 -3.283 5.301 1.00 96.88 140 LEU A CA 1
ATOM 1054 C C . LEU A 1 140 ? 8.072 -2.360 4.088 1.00 96.88 140 LEU A C 1
ATOM 1056 O O . LEU A 1 140 ? 7.970 -2.842 2.964 1.00 96.88 140 LEU A O 1
ATOM 1060 N N . GLN A 1 141 ? 8.100 -1.041 4.295 1.00 97.06 141 GLN A N 1
ATOM 1061 C CA . GLN A 1 141 ? 8.031 -0.052 3.215 1.00 97.06 141 GLN A CA 1
ATOM 1062 C C . GLN A 1 141 ? 9.194 -0.213 2.233 1.00 97.06 141 GLN A C 1
ATOM 1064 O O . GLN A 1 141 ? 9.009 -0.191 1.014 1.00 97.06 141 GLN A O 1
ATOM 1069 N N . ARG A 1 142 ? 10.406 -0.427 2.756 1.00 96.44 142 ARG A N 1
ATOM 1070 C CA . ARG A 1 142 ? 11.594 -0.687 1.939 1.00 96.44 142 ARG A CA 1
ATOM 1071 C C . ARG A 1 142 ? 11.433 -1.951 1.098 1.00 96.44 142 ARG A C 1
ATOM 1073 O O . ARG A 1 142 ? 11.720 -1.926 -0.097 1.00 96.44 142 ARG A O 1
ATOM 1080 N N . ASP A 1 143 ? 10.984 -3.043 1.707 1.00 96.56 143 ASP A N 1
ATOM 1081 C CA . ASP A 1 143 ? 10.793 -4.316 1.015 1.00 96.56 143 ASP A CA 1
ATOM 1082 C C . ASP A 1 143 ? 9.691 -4.224 -0.053 1.00 96.56 143 ASP A C 1
ATOM 1084 O O . ASP A 1 143 ? 9.876 -4.725 -1.163 1.00 96.56 143 ASP A O 1
ATOM 1088 N N . ALA A 1 144 ? 8.584 -3.531 0.232 1.00 96.50 144 ALA A N 1
ATOM 1089 C CA . ALA A 1 144 ? 7.524 -3.279 -0.743 1.00 96.50 144 ALA A CA 1
ATOM 1090 C C . ALA A 1 144 ? 8.029 -2.424 -1.922 1.00 96.50 144 ALA A C 1
ATOM 1092 O O . ALA A 1 144 ? 7.760 -2.736 -3.083 1.00 96.50 144 ALA A O 1
ATOM 1093 N N . CYS A 1 145 ? 8.847 -1.400 -1.648 1.00 96.25 145 CYS A N 1
ATOM 1094 C CA . CYS A 1 145 ? 9.473 -0.577 -2.683 1.00 96.25 145 CYS A CA 1
ATOM 1095 C C . CYS A 1 145 ? 10.425 -1.390 -3.581 1.00 96.25 145 CYS A C 1
ATOM 1097 O O . CYS A 1 145 ? 10.415 -1.214 -4.800 1.00 96.25 145 CYS A O 1
ATOM 1099 N N . ARG A 1 146 ? 11.201 -2.325 -3.013 1.00 96.00 146 ARG A N 1
ATOM 1100 C CA . ARG A 1 146 ? 12.045 -3.252 -3.791 1.00 96.00 146 ARG A CA 1
ATOM 1101 C C . ARG A 1 146 ? 11.211 -4.154 -4.699 1.00 96.00 146 ARG A C 1
ATOM 1103 O O . ARG A 1 146 ? 11.506 -4.245 -5.886 1.00 96.00 146 ARG A O 1
ATOM 1110 N N . ALA A 1 147 ? 10.135 -4.740 -4.177 1.00 95.12 147 ALA A N 1
ATOM 1111 C CA . ALA A 1 147 ? 9.234 -5.574 -4.972 1.00 95.12 147 ALA A CA 1
ATOM 1112 C C . ALA A 1 147 ? 8.571 -4.794 -6.127 1.00 95.12 147 ALA A C 1
ATOM 1114 O O . ALA A 1 147 ? 8.361 -5.342 -7.213 1.00 95.12 147 ALA A O 1
ATOM 1115 N N . ALA A 1 148 ? 8.277 -3.504 -5.924 1.00 94.81 148 ALA A N 1
ATOM 1116 C CA . ALA A 1 148 ? 7.748 -2.644 -6.979 1.00 94.81 148 ALA A CA 1
ATOM 1117 C C . ALA A 1 148 ? 8.778 -2.370 -8.090 1.00 94.81 148 ALA A C 1
ATOM 1119 O O . ALA A 1 148 ? 8.444 -2.428 -9.275 1.00 94.81 148 ALA A O 1
ATOM 1120 N N . ILE A 1 149 ? 10.049 -2.153 -7.727 1.00 95.69 149 ILE A N 1
ATOM 1121 C CA . ILE A 1 149 ? 11.156 -2.032 -8.692 1.00 95.69 149 ILE A CA 1
ATOM 1122 C C . ILE A 1 149 ? 11.286 -3.314 -9.517 1.00 95.69 149 ILE A C 1
ATOM 1124 O O . ILE A 1 149 ? 11.285 -3.241 -10.742 1.00 95.69 149 ILE A O 1
ATOM 1128 N N . GLU A 1 150 ? 11.320 -4.481 -8.871 1.00 95.88 150 GLU A N 1
ATOM 1129 C CA . GLU A 1 150 ? 11.419 -5.780 -9.557 1.00 95.88 150 GLU A CA 1
ATOM 1130 C C . GLU A 1 150 ? 10.237 -6.031 -10.508 1.00 95.88 150 GLU A C 1
ATOM 1132 O O . GLU A 1 150 ? 10.369 -6.662 -11.559 1.00 95.88 150 GLU A O 1
ATOM 1137 N N . THR A 1 151 ? 9.047 -5.549 -10.150 1.00 95.50 151 THR A N 1
ATOM 1138 C CA . THR A 1 151 ? 7.852 -5.647 -10.996 1.00 95.50 151 THR A CA 1
ATOM 1139 C C . THR A 1 151 ? 7.950 -4.724 -12.207 1.00 95.50 151 THR A C 1
ATOM 1141 O O . THR A 1 151 ? 7.668 -5.157 -13.326 1.00 95.50 151 THR A O 1
ATOM 1144 N N . LEU A 1 152 ? 8.420 -3.490 -12.015 1.00 95.50 152 LEU A N 1
ATOM 1145 C CA . LEU A 1 152 ? 8.669 -2.544 -13.099 1.00 95.50 152 LEU A CA 1
ATOM 1146 C C . LEU A 1 152 ? 9.768 -3.033 -14.057 1.00 95.50 152 LEU A C 1
ATOM 1148 O O . LEU A 1 152 ? 9.595 -2.943 -15.269 1.00 95.50 152 LEU A O 1
ATOM 1152 N N . GLU A 1 153 ? 10.870 -3.584 -13.545 1.00 96.12 153 GLU A N 1
ATOM 1153 C CA . GLU A 1 153 ? 11.960 -4.130 -14.367 1.00 96.12 153 GLU A CA 1
ATOM 1154 C C . GLU A 1 153 ? 11.466 -5.257 -15.277 1.00 96.12 153 GLU A C 1
ATOM 1156 O O . GLU A 1 153 ? 11.673 -5.203 -16.491 1.00 96.12 153 GLU A O 1
ATOM 1161 N N . ARG A 1 154 ? 10.722 -6.222 -14.718 1.00 96.44 154 ARG A N 1
ATOM 1162 C CA . ARG A 1 154 ? 10.094 -7.299 -15.501 1.00 96.44 154 ARG A CA 1
ATOM 1163 C C . ARG A 1 154 ? 9.109 -6.762 -16.535 1.00 96.44 154 ARG A C 1
ATOM 1165 O O . ARG A 1 154 ? 9.018 -7.298 -17.637 1.00 96.44 154 ARG A O 1
ATOM 1172 N N . TYR A 1 155 ? 8.364 -5.708 -16.198 1.00 95.81 155 TYR A N 1
ATOM 1173 C CA . TYR A 1 155 ? 7.425 -5.098 -17.132 1.00 95.81 155 TYR A CA 1
ATOM 1174 C C . TYR A 1 155 ? 8.136 -4.422 -18.309 1.00 95.81 155 TYR A C 1
ATOM 1176 O O . TYR A 1 155 ? 7.718 -4.626 -19.447 1.00 95.81 155 TYR A O 1
ATOM 1184 N N . ILE A 1 156 ? 9.213 -3.668 -18.053 1.00 95.94 156 ILE A N 1
ATOM 1185 C CA . ILE A 1 156 ? 10.048 -3.034 -19.088 1.00 95.94 156 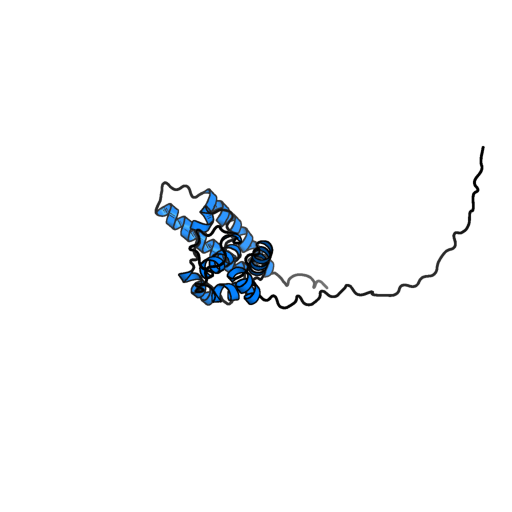ILE A CA 1
ATOM 1186 C C . ILE A 1 156 ? 10.677 -4.098 -19.995 1.00 95.94 156 ILE A C 1
ATOM 1188 O O . ILE A 1 156 ? 10.660 -3.952 -21.216 1.00 95.94 156 ILE A O 1
ATOM 1192 N N . GLU A 1 157 ? 11.191 -5.188 -19.418 1.00 96.00 157 GLU A N 1
ATOM 1193 C CA . GLU A 1 157 ? 11.753 -6.308 -20.181 1.00 96.00 157 GLU A CA 1
ATOM 1194 C C . GLU A 1 157 ? 10.705 -6.947 -21.107 1.00 96.00 157 GLU A C 1
ATOM 1196 O O . GLU A 1 157 ? 10.975 -7.194 -22.284 1.00 96.00 157 GLU A O 1
ATOM 1201 N N . ALA A 1 158 ? 9.487 -7.160 -20.602 1.00 97.12 158 ALA A N 1
ATOM 1202 C CA . ALA A 1 158 ? 8.383 -7.722 -21.375 1.00 97.12 158 ALA A CA 1
ATOM 1203 C C . ALA A 1 158 ? 7.785 -6.743 -22.406 1.00 97.12 158 ALA A C 1
ATOM 1205 O O . ALA A 1 158 ? 7.194 -7.182 -23.394 1.00 97.12 158 ALA A O 1
ATOM 1206 N N . HIS A 1 159 ? 7.941 -5.430 -22.203 1.00 96.25 159 HIS A N 1
ATOM 1207 C CA . HIS A 1 159 ? 7.370 -4.380 -23.051 1.00 96.25 159 HIS A CA 1
ATOM 1208 C C . HIS A 1 159 ? 8.438 -3.346 -23.450 1.00 96.25 159 HIS A C 1
ATOM 1210 O O . HIS A 1 159 ? 8.433 -2.229 -22.935 1.00 96.25 159 HIS A O 1
ATOM 1216 N N . PRO A 1 160 ? 9.313 -3.647 -24.430 1.00 92.38 160 PRO A N 1
ATOM 1217 C CA . PRO A 1 160 ? 10.441 -2.777 -24.786 1.00 92.38 160 PRO A CA 1
ATOM 1218 C C . PRO A 1 160 ? 10.065 -1.371 -25.283 1.00 92.38 160 PRO A C 1
ATOM 1220 O O . PRO A 1 160 ? 10.922 -0.497 -25.374 1.00 92.38 160 PRO A O 1
ATOM 1223 N N . THR A 1 161 ? 8.801 -1.147 -25.654 1.00 94.88 161 THR A N 1
ATOM 1224 C CA . THR A 1 161 ? 8.278 0.165 -26.072 1.00 94.88 161 THR A CA 1
ATOM 1225 C C . THR A 1 161 ? 7.790 1.024 -24.907 1.00 94.88 161 THR A C 1
ATOM 1227 O O . THR A 1 161 ? 7.442 2.184 -25.117 1.00 94.88 161 THR A O 1
ATOM 1230 N N . PHE A 1 162 ? 7.691 0.460 -23.703 1.00 94.56 162 PHE A N 1
ATOM 1231 C CA . PHE A 1 162 ? 7.294 1.186 -22.508 1.00 94.56 162 PHE A CA 1
ATOM 1232 C C . PHE A 1 162 ? 8.503 1.914 -21.911 1.00 94.56 162 PHE A C 1
ATOM 1234 O O . PHE A 1 162 ? 9.480 1.288 -21.504 1.00 94.56 162 PHE A O 1
ATOM 1241 N N . ASP A 1 163 ? 8.425 3.243 -21.835 1.00 92.31 163 ASP A N 1
ATOM 1242 C CA . ASP A 1 163 ? 9.410 4.055 -21.121 1.00 92.31 163 ASP A CA 1
ATOM 1243 C C . ASP A 1 163 ? 9.015 4.182 -19.644 1.00 92.31 163 ASP A C 1
ATOM 1245 O O . ASP A 1 163 ? 8.211 5.033 -19.269 1.00 92.31 163 ASP A O 1
ATOM 1249 N N . GLY A 1 164 ? 9.581 3.308 -18.809 1.00 91.44 164 GLY A N 1
ATOM 1250 C CA . GLY A 1 164 ? 9.395 3.320 -17.355 1.00 91.44 164 GLY A CA 1
ATOM 1251 C C . GLY A 1 164 ? 10.432 4.145 -16.590 1.00 91.44 164 GLY A C 1
ATOM 1252 O O . GLY A 1 164 ? 10.570 3.966 -15.378 1.00 91.44 164 GLY A O 1
ATOM 1253 N N . ALA A 1 165 ? 11.224 4.995 -17.260 1.00 93.50 165 ALA A N 1
ATOM 1254 C CA . ALA A 1 165 ? 12.336 5.701 -16.620 1.00 93.50 165 ALA A CA 1
ATOM 1255 C C . ALA A 1 165 ? 11.876 6.597 -15.460 1.00 93.50 165 ALA A C 1
ATOM 1257 O O . ALA A 1 165 ? 12.541 6.654 -14.424 1.00 93.50 165 ALA A O 1
ATOM 1258 N N . ARG A 1 166 ? 10.723 7.261 -15.605 1.00 92.94 166 ARG A N 1
ATOM 1259 C CA . ARG A 1 166 ? 10.171 8.157 -14.580 1.00 92.94 166 ARG A CA 1
ATOM 1260 C C . ARG A 1 166 ? 9.834 7.402 -13.293 1.00 92.94 166 ARG A C 1
ATOM 1262 O O . ARG A 1 166 ? 10.283 7.799 -12.219 1.00 92.94 166 ARG A O 1
ATOM 1269 N N . GLU A 1 167 ? 9.072 6.320 -13.401 1.00 93.56 167 GLU A N 1
ATOM 1270 C CA . GLU A 1 167 ? 8.652 5.480 -12.275 1.00 93.56 167 GLU A CA 1
ATOM 1271 C C . GLU A 1 167 ? 9.870 4.818 -11.625 1.00 93.56 167 GLU A C 1
ATOM 1273 O O . GLU A 1 167 ? 10.003 4.817 -10.402 1.00 93.56 167 GLU A O 1
ATOM 1278 N N . MET A 1 168 ? 10.822 4.352 -12.439 1.00 95.38 168 MET A N 1
ATOM 1279 C CA . MET A 1 168 ? 12.075 3.778 -11.957 1.00 95.38 168 MET A CA 1
ATOM 1280 C C . MET A 1 168 ? 12.883 4.787 -11.134 1.00 95.38 168 MET A C 1
ATOM 1282 O O . MET A 1 168 ? 13.398 4.453 -10.065 1.00 95.38 168 MET A O 1
ATOM 1286 N N . THR A 1 169 ? 12.996 6.035 -11.600 1.00 94.81 169 THR A N 1
ATOM 1287 C CA . THR A 1 169 ? 13.647 7.109 -10.840 1.00 94.81 169 THR A CA 1
ATOM 1288 C C . THR A 1 169 ? 12.917 7.382 -9.527 1.00 94.81 169 THR A C 1
ATOM 1290 O O . THR A 1 169 ? 13.578 7.470 -8.491 1.00 94.81 169 THR A O 1
ATOM 1293 N N . ALA A 1 170 ? 11.584 7.469 -9.542 1.00 93.12 170 ALA A N 1
ATOM 1294 C CA . ALA A 1 170 ? 10.788 7.710 -8.340 1.00 93.12 170 ALA A CA 1
ATOM 1295 C C . ALA A 1 170 ? 10.970 6.595 -7.294 1.00 93.12 170 ALA A C 1
ATOM 1297 O O . ALA A 1 170 ? 11.253 6.882 -6.127 1.00 93.12 170 ALA A O 1
ATOM 1298 N N . PHE A 1 171 ? 10.902 5.324 -7.705 1.00 94.94 171 PHE A N 1
ATOM 1299 C CA . PHE A 1 171 ? 11.125 4.196 -6.800 1.00 94.94 171 PHE A CA 1
ATOM 1300 C C . PHE A 1 171 ? 12.555 4.155 -6.258 1.00 94.94 171 PHE A C 1
ATOM 1302 O O . PHE A 1 171 ? 12.742 3.963 -5.060 1.00 94.94 171 PHE A O 1
ATOM 1309 N N . LYS A 1 172 ? 13.575 4.406 -7.088 1.00 95.62 172 LYS A N 1
ATOM 1310 C CA . LYS A 1 172 ? 14.975 4.452 -6.626 1.00 95.62 172 LYS A CA 1
ATOM 1311 C C . LYS A 1 172 ? 15.220 5.566 -5.608 1.00 95.62 172 LYS A C 1
ATOM 1313 O O . LYS A 1 172 ? 15.931 5.347 -4.630 1.00 95.62 172 LYS A O 1
ATOM 1318 N N . GLN A 1 173 ? 14.626 6.743 -5.808 1.00 95.31 173 GLN A N 1
ATOM 1319 C CA . GLN A 1 173 ? 14.703 7.845 -4.843 1.00 95.31 173 GLN A CA 1
ATOM 1320 C C . GLN A 1 173 ? 14.023 7.482 -3.517 1.00 95.31 173 GLN A C 1
ATOM 1322 O O . GLN A 1 173 ? 14.597 7.715 -2.454 1.00 95.31 173 GLN A O 1
ATOM 1327 N N . ARG A 1 174 ? 12.834 6.866 -3.574 1.00 94.88 174 ARG A N 1
ATOM 1328 C CA . ARG A 1 174 ? 12.110 6.387 -2.387 1.00 94.88 174 ARG A CA 1
ATOM 1329 C C . ARG A 1 174 ? 12.909 5.324 -1.633 1.00 94.88 174 ARG A C 1
ATOM 1331 O O . ARG A 1 174 ? 13.063 5.434 -0.421 1.00 94.88 174 ARG A O 1
ATOM 1338 N N . LEU A 1 175 ? 13.471 4.348 -2.346 1.00 95.88 175 LEU A N 1
ATOM 1339 C CA . LEU A 1 175 ? 14.298 3.298 -1.758 1.00 95.88 175 LEU A CA 1
ATOM 1340 C C . LEU A 1 175 ? 15.522 3.879 -1.037 1.00 95.88 175 LEU A C 1
ATOM 1342 O O . LEU A 1 175 ? 15.784 3.505 0.101 1.00 95.88 175 LEU A O 1
ATOM 1346 N N . ALA A 1 176 ? 16.221 4.835 -1.656 1.00 96.25 176 ALA A N 1
ATOM 1347 C CA . ALA A 1 176 ? 17.372 5.493 -1.040 1.00 96.25 176 ALA A CA 1
ATOM 1348 C C . ALA A 1 176 ? 17.002 6.247 0.251 1.00 96.25 176 ALA A C 1
ATOM 1350 O O . ALA A 1 176 ? 17.746 6.191 1.230 1.00 96.25 176 ALA A O 1
ATOM 1351 N N . ALA A 1 177 ? 15.847 6.922 0.276 1.00 94.94 177 ALA A N 1
ATOM 1352 C CA . ALA A 1 177 ? 15.351 7.586 1.481 1.00 94.94 177 ALA A CA 1
ATOM 1353 C C . ALA A 1 177 ? 15.030 6.579 2.600 1.00 94.94 177 ALA A C 1
ATOM 1355 O O . ALA A 1 177 ? 15.427 6.786 3.744 1.00 94.94 177 ALA A O 1
ATOM 1356 N N . LEU A 1 178 ? 14.375 5.463 2.263 1.00 95.56 178 LEU A N 1
ATOM 1357 C CA . LEU A 1 178 ? 14.048 4.397 3.216 1.00 95.56 178 LEU A CA 1
ATOM 1358 C C . LEU A 1 178 ? 15.304 3.704 3.762 1.00 95.56 178 LEU A C 1
ATOM 1360 O O . LEU A 1 178 ? 15.389 3.450 4.962 1.00 95.56 178 LEU A O 1
ATOM 1364 N N . ASP A 1 179 ? 16.303 3.436 2.917 1.00 95.56 179 ASP A N 1
ATOM 1365 C CA . ASP A 1 179 ? 17.585 2.869 3.347 1.00 95.56 179 ASP A CA 1
ATOM 1366 C C . ASP A 1 179 ? 18.309 3.793 4.341 1.00 95.56 179 ASP A C 1
ATOM 1368 O O . ASP A 1 179 ? 18.828 3.316 5.354 1.00 95.56 179 ASP A O 1
ATOM 1372 N N . ALA A 1 180 ? 18.286 5.111 4.110 1.00 94.00 180 ALA A N 1
ATOM 1373 C CA . ALA A 1 180 ? 18.842 6.088 5.046 1.00 94.00 180 ALA A CA 1
ATOM 1374 C C . ALA A 1 180 ? 18.097 6.092 6.394 1.00 94.00 180 ALA A C 1
ATOM 1376 O O . ALA A 1 180 ? 18.736 6.122 7.446 1.00 94.00 180 ALA A O 1
ATOM 1377 N N . SER A 1 181 ? 16.762 6.002 6.387 1.00 91.38 181 SER A N 1
ATOM 1378 C CA . SER A 1 181 ? 15.958 5.900 7.614 1.00 91.38 181 SER A CA 1
ATOM 1379 C C . SER A 1 181 ? 16.258 4.624 8.403 1.00 91.38 181 SER A C 1
ATOM 1381 O O . SER A 1 181 ? 16.426 4.679 9.620 1.00 91.38 181 SER A O 1
ATOM 1383 N N . VAL A 1 182 ? 16.406 3.481 7.724 1.00 90.81 182 VAL A N 1
ATOM 1384 C CA . VAL A 1 182 ? 16.760 2.212 8.381 1.00 90.81 182 VAL A CA 1
ATOM 1385 C C . VAL A 1 182 ? 18.131 2.295 9.058 1.00 90.81 182 VAL A C 1
ATOM 1387 O O . VAL A 1 182 ? 18.282 1.779 10.166 1.00 90.81 182 VAL A O 1
ATOM 1390 N N . GLN A 1 183 ? 19.113 2.940 8.418 1.00 86.25 183 GLN A N 1
ATOM 1391 C CA . GLN A 1 183 ? 20.462 3.123 8.966 1.00 86.25 183 GLN A CA 1
ATOM 1392 C C . GLN A 1 183 ? 20.488 4.110 10.140 1.00 86.25 183 GLN A C 1
ATOM 1394 O O . GLN A 1 183 ? 21.119 3.826 11.156 1.00 86.25 183 GLN A O 1
ATOM 1399 N N . GLY A 1 184 ? 19.774 5.237 10.038 1.00 77.62 184 GLY A N 1
ATOM 1400 C CA . GLY A 1 184 ? 19.711 6.246 11.102 1.00 77.62 184 GLY A CA 1
ATOM 1401 C C . GLY A 1 184 ? 19.077 5.730 12.397 1.00 77.62 184 GLY A C 1
ATOM 1402 O O . GLY A 1 184 ? 19.497 6.108 13.487 1.00 77.62 184 GLY A O 1
ATOM 1403 N N . GLU A 1 185 ? 18.123 4.802 12.304 1.00 64.69 185 GLU A N 1
ATOM 1404 C CA . GLU A 1 185 ? 17.526 4.156 13.481 1.00 64.69 185 GLU A CA 1
ATOM 1405 C C . GLU A 1 185 ? 18.436 3.090 14.131 1.00 64.69 185 GLU A C 1
ATOM 1407 O O . GLU A 1 185 ? 18.155 2.644 15.243 1.00 64.69 185 GLU A O 1
ATOM 1412 N N . GLN A 1 186 ? 19.527 2.676 13.473 1.00 59.62 186 GLN A N 1
ATOM 1413 C CA . GLN A 1 186 ? 20.503 1.716 14.012 1.00 59.62 186 GLN A CA 1
ATOM 1414 C C . GLN A 1 186 ? 21.658 2.372 14.794 1.00 59.62 186 GLN A C 1
ATOM 1416 O O . GLN A 1 186 ? 22.443 1.650 15.411 1.00 59.62 186 GLN A O 1
ATOM 1421 N N . GLU A 1 187 ? 21.747 3.709 14.853 1.00 50.28 187 GLU A N 1
ATOM 1422 C CA . GLU A 1 187 ? 22.770 4.435 15.628 1.00 50.28 187 GLU A CA 1
ATOM 1423 C C . GLU A 1 187 ? 22.319 5.014 17.001 1.00 50.28 187 GLU A C 1
ATOM 1425 O O . GLU A 1 187 ? 22.696 6.139 17.332 1.00 50.28 187 GLU A O 1
ATOM 1430 N N . PRO A 1 188 ? 21.595 4.311 17.900 1.00 47.94 188 PRO A N 1
ATOM 1431 C CA . PRO A 1 188 ? 21.447 4.783 19.273 1.00 47.94 188 PRO A CA 1
ATOM 1432 C C . PRO A 1 188 ? 22.597 4.226 20.130 1.00 47.94 188 PRO A C 1
ATOM 1434 O O . PRO A 1 188 ? 22.435 3.214 20.810 1.00 47.94 188 PRO A O 1
ATOM 1437 N N . GLY A 1 189 ? 23.793 4.832 20.105 1.00 51.69 189 GLY A N 1
ATOM 1438 C CA . GLY A 1 189 ? 24.855 4.335 21.000 1.00 51.69 189 GLY A CA 1
ATOM 1439 C C . GLY A 1 189 ? 26.280 4.867 20.890 1.00 51.69 189 GLY A C 1
ATOM 1440 O O . GLY A 1 189 ? 27.179 4.244 21.455 1.00 51.69 189 GLY A O 1
ATOM 1441 N N . LYS A 1 190 ? 26.545 5.977 20.197 1.00 47.38 190 LYS A N 1
ATOM 1442 C CA . LYS A 1 190 ? 27.890 6.571 20.193 1.00 47.38 190 LYS A CA 1
ATOM 1443 C C . LYS A 1 190 ? 27.850 8.073 20.400 1.00 47.38 190 LYS A C 1
ATOM 1445 O O . LYS A 1 190 ? 28.247 8.812 19.517 1.00 47.38 190 LYS A O 1
ATOM 1450 N N . GLU A 1 191 ? 27.463 8.521 21.587 1.00 50.44 191 GLU A N 1
ATOM 1451 C CA . GLU A 1 191 ? 27.970 9.801 22.078 1.00 50.44 191 GLU A CA 1
ATOM 1452 C C . GLU A 1 191 ? 27.932 9.880 23.607 1.00 50.44 191 GLU A C 1
ATOM 1454 O O . GLU A 1 191 ? 26.957 9.504 24.249 1.00 50.44 191 GLU A O 1
ATOM 1459 N N . ASN A 1 192 ? 29.037 10.391 24.154 1.00 48.66 192 ASN A N 1
ATOM 1460 C CA . ASN A 1 192 ? 29.304 10.742 25.552 1.00 48.66 192 ASN A CA 1
ATOM 1461 C C . ASN A 1 192 ? 29.755 9.635 26.511 1.00 48.66 192 ASN A C 1
ATOM 1463 O O . ASN A 1 192 ? 29.098 9.346 27.499 1.00 48.66 192 ASN A O 1
ATOM 1467 N N . PHE A 1 193 ? 30.991 9.168 26.314 1.00 49.03 193 PHE A N 1
ATOM 1468 C CA . PHE A 1 193 ? 31.968 9.157 27.411 1.00 49.03 193 PHE A CA 1
ATOM 1469 C C . PHE A 1 193 ? 33.351 9.534 26.863 1.00 49.03 193 PHE A C 1
ATOM 1471 O O . PHE A 1 193 ? 34.086 8.708 26.322 1.00 49.03 193 PHE A O 1
ATOM 1478 N N . ARG A 1 194 ? 33.706 10.812 26.996 1.00 49.94 194 ARG A N 1
ATOM 1479 C CA . ARG A 1 194 ? 35.102 11.237 27.112 1.00 49.94 194 ARG A CA 1
ATOM 1480 C C . ARG A 1 194 ? 35.248 11.832 28.508 1.00 49.94 194 ARG A C 1
ATOM 1482 O O . ARG A 1 194 ? 34.629 12.853 28.793 1.00 49.94 194 ARG A O 1
ATOM 1489 N N . ASN A 1 195 ? 35.980 11.103 29.351 1.00 50.28 195 ASN A N 1
ATOM 1490 C CA . ASN A 1 195 ? 36.482 11.564 30.646 1.00 50.28 195 ASN A CA 1
ATOM 1491 C C . ASN A 1 195 ? 37.483 12.704 30.463 1.00 50.28 195 ASN A C 1
ATOM 1493 O O . ASN A 1 195 ? 38.210 12.670 29.440 1.00 50.28 195 ASN A O 1
#

Foldseek 3Di:
DDDDDDDDDDDDDDDDDDDDDPDDPPPDPPPPLPLVVLLVCQLEPPDLVSVVVSLVSLLPVFPVSLVVLLVCLVAARQGDQVNDPPHDPSRDGSNNVSVVSNCCNQAVDPDPVLVVLFLDDSVCSSVVCVVCVVDGSLVSSLVRLVSSLVSVVVVCVVPVPDDCVVSNVVSVVSNVVSVVVVVVVVPPDDDDDDD